Protein 1GWU (pdb70)

Solvent-accessible surface area: 12825 Å² total

B-factor: mean 13.9, std 7.92, range [5.26, 63.33]

Radius of gyration: 18.87 Å; Cα contacts (8 Å, |Δi|>4): 627; chains: 1; bounding box: 45×51×37 Å

InterPro domains:
  IPR000823 Plant peroxidase [PR00461] (41-60)
  IPR000823 Plant peroxidase [PR00461] (65-85)
  IPR000823 Plant peroxidase [PR00461] (105-118)
  IPR000823 Plant peroxidase [PR00461] (124-134)
  IPR000823 Plant peroxidase [PR00461] (143-158)
  IPR000823 Plant peroxidase [PR00461] (191-203)
  IPR000823 Plant peroxidase [PR00461] (250-265)
  IPR000823 Plant peroxidase [PR00461] (266-283)
  IPR000823 Plant peroxidase [PR00461] (309-322)
  IPR000823 Plant peroxidase [PTHR31388] (29-334)
  IPR002016 Haem peroxidase [PF00141] (48-299)
  IPR002016 Haem peroxidase [PR00458] (63-77)
  IPR002016 Haem peroxidase [PR00458] (125-142)
  IPR002016 Haem peroxidase [PR00458] (143-155)
  IPR002016 Haem peroxidase [PR00458] (192-207)
  IPR002016 Haem peroxidase [PR00458] (252-267)
  IPR002016 Haem peroxidase [PS50873] (31-335)
  IPR010255 Haem peroxidase superfamily [SSF48113] (31-335)
  IPR019793 Peroxidases heam-ligand binding site [PS00435] (192-202)
  IPR019794 Peroxidase, active site [PS00436] (63-74)

Organism: Armoracia rusticana (NCBI:txid3704)

Secondary structure (P-SEA, 3-state):
cbbbcccccccccaaaaaaaaaaaaaaacccaaaaaaaaaaaaaaaacccccccccccccccccccccccccccccaaaaaaaaaaaaaaaccccccaaaaaaaaaaaaaaaaccbbbbcccbbbbbccccaaaaaaccccccccaaaaaaaaaaaccccaaaaaaaaccccbbbbcccccccccccccccccccccccaaaaaaaaaaccccccccbbbbcccccccccccaaaaaaaacccccaaaaaacccccaaaaaaaaaaaaacaaaaaaaaaaaaaaaaaccccccccccccccccccc

CATH classification: 1.10.520.10 (+1 more: 1.10.420.10)

Sequence (306 aa):
MQLTPTFYDNSCPNNVSSNIVRDTIVNELRSDPRIAASILRLHFHDCFVNGCDASIILLDNNTTSFRTEKDAFGNANSARGFPVIDRMKAAVESACCPRTVSCADLLTIAAQQSVTLAGGPSWRVPLGRRDSLQAFLDLANANLPGPFFTLPQLKDSSFRNVGLNRSSSDLVALSGGHTFGKNQCRFIMDRLYNFSSNTGLPDPTLNTTYLQTLRGLCPLNGNLSALVVDFDLRTPTIFDNKKYYVNLEEQKGLIQSDQEELFSSPNATDTIPLVRSSFANSTQTFFNAFVEAMDRMGNITPLTGTQGQQIIRLNCRVVN

Nearest PDB structures (foldseek):
  1gwu-assembly1_A  TM=1.003E+00  e=6.397E-57  Armoracia rusticana
  2ylj-assembly1_A  TM=1.002E+00  e=3.307E-55  Armoracia rusticana
  1gw2-assembly1_A  TM=1.003E+00  e=1.323E-54  Armoracia rusticana
  1kzm-assembly1_A  TM=1.002E+00  e=1.921E-54  Armoracia rusticana
  2atj-assembly1_A  TM=1.001E+00  e=1.472E-54  Armoracia rusticana

Foldseek 3Di:
DDFALCQCCPQQVCLLVLLLVLVVVVCVVPVQQLLLLLVQLLLCLQFLGLALLQLADQDPVAHHLCPAPCRPVHRDDSVSLQVSLVVSCVRGNFRAASSQSSLSNNQSSQVVLPADHDRAGDFFHHDQHHDNPSSNVQDDALLDAQVRLCVSCVVQPNNDLLLVLLQVLSLLAHKDFQLQQVCQLANPPNPRHHNVLAQVVVSVVSCVQRPVVDDRRRIDAQQPPRHRHRFLSLLVCLVNSNGRTNSSVNCCDPPPNPPSNVVSVVSNVDRVSSSVSNVVSSNVSNPGNGQGDPGHGRASRSHHGD

Structure (mmCIF, N/CA/C/O backbone):
data_1GWU
#
_entry.id   1GWU
#
_cell.length_a   40.037
_cell.length_b   66.806
_cell.length_c   116.356
_cell.angle_alpha   90.00
_cell.angle_beta   90.00
_cell.angle_gamma   90.00
#
_symmetry.space_group_name_H-M   'P 21 21 21'
#
loop_
_entity.id
_entity.type
_entity.pdbx_description
1 polymer 'PEROXIDASE C1A'
2 non-polymer 'SODIUM ION'
3 non-polymer 'PROTOPORPHYRIN IX CONTAINING FE'
4 non-polymer 'CALCIUM ION'
5 non-polymer 'ACETATE ION'
6 water water
#
loop_
_atom_site.group_PDB
_atom_site.id
_atom_site.type_symbol
_atom_site.label_atom_id
_atom_site.label_alt_id
_atom_site.label_comp_id
_atom_site.label_asym_id
_atom_site.label_entity_id
_atom_site.label_seq_id
_atom_site.pdbx_PDB_ins_code
_atom_site.Cartn_x
_atom_site.Cartn_y
_atom_site.Cartn_z
_atom_site.occupancy
_atom_site.B_iso_or_equiv
_atom_site.auth_seq_id
_atom_site.auth_comp_id
_atom_site.auth_asym_id
_atom_site.auth_atom_id
_atom_site.pdbx_PDB_model_num
ATOM 1 N N . MET A 1 1 ? 27.923 15.074 45.061 1.00 38.21 0 MET A N 1
ATOM 2 C CA . MET A 1 1 ? 27.802 14.829 43.604 1.00 37.66 0 MET A CA 1
ATOM 3 C C . MET A 1 1 ? 27.000 15.968 42.971 1.00 36.44 0 MET A C 1
ATOM 4 O O . MET A 1 1 ? 25.876 16.241 43.387 1.00 36.57 0 MET A O 1
ATOM 9 N N . GLN A 1 2 ? 27.582 16.640 41.983 1.00 33.58 1 GLN A N 1
ATOM 10 C CA . GLN A 1 2 ? 26.912 17.743 41.294 1.00 30.68 1 GLN A CA 1
ATOM 11 C C . GLN A 1 2 ? 25.624 17.276 40.585 1.00 26.19 1 GLN A C 1
ATOM 12 O O . GLN A 1 2 ? 25.604 16.206 39.983 1.00 25.43 1 GLN A O 1
ATOM 18 N N . LEU A 1 3 ? 24.547 18.058 40.665 1.00 19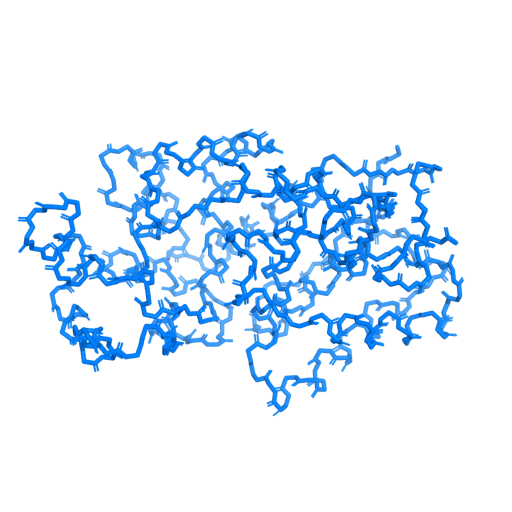.04 2 LEU A N 1
ATOM 19 C CA . LEU A 1 3 ? 23.308 17.710 39.958 1.00 15.71 2 LEU A CA 1
ATOM 20 C C . LEU A 1 3 ? 23.602 17.933 38.486 1.00 14.49 2 LEU A C 1
ATOM 21 O O . LEU A 1 3 ? 24.409 18.773 38.163 1.00 15.94 2 LEU A O 1
ATOM 26 N N . THR A 1 4 ? 22.978 17.146 37.620 1.00 13.16 3 THR A N 1
ATOM 27 C CA . THR A 1 4 ? 23.181 17.235 36.187 1.00 13.48 3 THR A CA 1
ATOM 28 C C . THR A 1 4 ? 21.860 16.963 35.465 1.00 12.86 3 THR A C 1
ATOM 29 O O . THR A 1 4 ? 21.096 16.058 35.845 1.00 11.14 3 THR A O 1
ATOM 33 N N . PRO A 1 5 ? 21.567 17.719 34.396 1.00 13.09 4 PRO A N 1
ATOM 34 C CA . PRO A 1 5 ? 20.300 17.474 33.694 1.00 13.01 4 PRO A CA 1
ATOM 35 C C . PRO A 1 5 ? 20.191 16.117 33.022 1.00 12.46 4 PRO A C 1
ATOM 36 O O . PRO A 1 5 ? 19.079 15.645 32.740 1.00 12.49 4 PRO A O 1
ATOM 40 N N . THR A 1 6 ? 21.317 15.465 32.782 1.00 14.27 5 THR A N 1
ATOM 41 C CA . THR A 1 6 ? 21.263 14.189 32.071 1.00 16.42 5 THR A CA 1
ATOM 42 C C . THR A 1 6 ? 21.255 12.980 32.995 1.00 16.59 5 THR A C 1
ATOM 43 O O . THR A 1 6 ? 21.399 11.862 32.531 1.00 16.80 5 THR A O 1
ATOM 47 N N . PHE A 1 7 ? 21.055 13.199 34.294 1.00 14.52 6 PHE A N 1
ATOM 48 C CA . PHE A 1 7 ? 21.101 12.115 35.279 1.00 12.92 6 PHE A CA 1
ATOM 49 C C . PHE A 1 7 ? 20.312 10.849 34.946 1.00 13.50 6 PHE A C 1
ATOM 50 O O . PHE A 1 7 ? 20.732 9.743 35.276 1.00 14.37 6 PHE A O 1
ATOM 58 N N . TYR A 1 8 ? 19.149 11.005 34.339 1.00 13.65 7 TYR A N 1
ATOM 59 C CA . TYR A 1 8 ? 18.350 9.834 33.986 1.00 14.26 7 TYR A CA 1
ATOM 60 C C . TYR A 1 8 ? 18.332 9.515 32.500 1.00 15.02 7 TYR A C 1
ATOM 61 O O . TYR A 1 8 ? 17.518 8.680 32.071 1.00 15.35 7 TYR A O 1
ATOM 70 N N . ASP A 1 9 ? 19.209 10.129 31.725 1.00 16.15 8 ASP A N 1
ATOM 71 C CA . ASP A 1 9 ? 19.170 9.893 30.283 1.00 17.05 8 ASP A CA 1
ATOM 72 C C . ASP A 1 9 ? 19.399 8.437 29.864 1.00 17.69 8 ASP A C 1
ATOM 73 O O . ASP A 1 9 ? 18.964 8.030 28.782 1.00 20.12 8 ASP A O 1
ATOM 78 N N . ASN A 1 10 ? 20.035 7.657 30.730 1.00 17.60 9 ASN A N 1
ATOM 79 C CA . ASN A 1 10 ? 20.220 6.230 30.455 1.00 17.77 9 ASN A CA 1
ATOM 80 C C . ASN A 1 10 ? 19.268 5.384 31.289 1.00 17.69 9 ASN A C 1
ATOM 81 O O . ASN A 1 10 ? 18.653 4.431 30.798 1.00 18.44 9 ASN A O 1
ATOM 86 N N . SER A 1 11 ? 19.106 5.742 32.563 1.00 17.16 10 SER A N 1
ATOM 87 C CA . SER A 1 11 ? 18.283 4.929 33.448 1.00 16.57 10 SER A CA 1
ATOM 88 C C . SER A 1 11 ? 16.776 5.070 33.319 1.00 16.23 10 SER A C 1
ATOM 89 O O . SER A 1 11 ? 16.035 4.139 33.649 1.00 17.80 10 SER A O 1
ATOM 92 N N . CYS A 1 12 ? 16.320 6.236 32.866 1.00 15.74 11 CYS A N 1
ATOM 93 C CA . CYS A 1 12 ? 14.894 6.491 32.683 1.00 16.89 11 CYS A CA 1
ATOM 94 C C . CYS A 1 12 ? 14.756 7.670 31.735 1.00 18.50 11 CYS A C 1
ATOM 95 O O . CYS A 1 12 ? 14.317 8.735 32.123 1.00 18.07 11 CYS A O 1
ATOM 98 N N . PRO A 1 13 ? 15.100 7.485 30.457 1.00 19.57 12 PRO A N 1
ATOM 99 C CA . PRO A 1 13 ? 15.029 8.549 29.444 1.00 20.63 12 PRO A CA 1
ATOM 100 C C . PRO A 1 13 ? 13.686 9.212 29.185 1.00 21.44 12 PRO A C 1
ATOM 101 O O . PRO A 1 13 ? 13.629 10.339 28.682 1.00 24.37 12 PRO A O 1
ATOM 105 N N A ASN A 1 14 ? 12.600 8.538 29.525 0.50 20.30 13 ASN A N 1
ATOM 106 N N B ASN A 1 14 ? 12.609 8.529 29.542 0.50 20.29 13 ASN A N 1
ATOM 107 C CA A ASN A 1 14 ? 11.303 9.141 29.283 0.50 21.95 13 ASN A CA 1
ATOM 108 C CA B ASN A 1 14 ? 11.275 9.066 29.317 0.50 21.95 13 ASN A CA 1
ATOM 109 C C A ASN A 1 14 ? 10.620 9.623 30.571 0.50 18.75 13 ASN A C 1
ATOM 110 C C B ASN A 1 14 ? 10.606 9.568 30.597 0.50 18.76 13 ASN A C 1
ATOM 111 O O A ASN A 1 14 ? 9.428 9.887 30.596 0.50 17.20 13 ASN A O 1
ATOM 112 O O B ASN A 1 14 ? 9.402 9.791 30.640 0.50 17.24 13 ASN A O 1
ATOM 121 N N . VAL A 1 15 ? 11.385 9.764 31.650 1.00 17.53 14 VAL A N 1
ATOM 122 C CA . VAL A 1 15 ? 10.768 10.242 32.875 1.00 15.29 14 VAL A CA 1
ATOM 123 C C . VAL A 1 15 ? 10.045 11.588 32.669 1.00 14.29 14 VAL A C 1
ATOM 124 O O . VAL A 1 15 ? 8.915 11.763 33.094 1.00 14.57 14 VAL A O 1
ATOM 128 N N A SER A 1 16 ? 10.683 12.533 31.997 0.50 14.13 15 SER A N 1
ATOM 129 N N B SER A 1 16 ? 10.677 12.544 31.997 0.50 14.14 15 SER A N 1
ATOM 130 C CA A SER A 1 16 ? 10.021 13.815 31.812 0.50 16.03 15 SER A CA 1
ATOM 131 C CA B SER A 1 16 ? 9.995 13.825 31.832 0.50 16.02 15 SER A CA 1
ATOM 132 C C A SER A 1 16 ? 8.710 13.711 31.026 0.50 15.98 15 SER A C 1
ATOM 133 C C B SER A 1 16 ? 8.696 13.713 31.028 0.50 15.97 15 SER A C 1
ATOM 134 O O A SER A 1 16 ? 7.747 14.433 31.295 0.50 14.77 15 SER A O 1
ATOM 135 O O B SER A 1 16 ? 7.730 14.433 31.283 0.50 14.77 15 SER A O 1
ATOM 140 N N . ASN A 1 17 ? 8.674 12.799 30.057 1.00 16.17 16 ASN A N 1
ATOM 141 C CA . ASN A 1 17 ? 7.481 12.593 29.244 1.00 16.37 16 ASN A CA 1
ATOM 142 C C . ASN A 1 17 ? 6.327 12.000 30.055 1.00 13.73 16 ASN A C 1
ATOM 143 O O . ASN A 1 17 ? 5.166 12.339 29.859 1.00 14.75 16 ASN A O 1
ATOM 148 N N . ILE A 1 18 ? 6.659 11.098 30.972 1.00 14.14 17 ILE A N 1
ATOM 149 C CA . ILE A 1 18 ? 5.658 10.468 31.840 1.00 13.17 17 ILE A CA 1
ATOM 150 C C . ILE A 1 18 ? 5.059 11.508 32.789 1.00 12.67 17 ILE A C 1
ATOM 151 O O . ILE A 1 18 ? 3.841 11.564 33.021 1.00 14.02 17 ILE A O 1
ATOM 156 N N . VAL A 1 19 ? 5.947 12.351 33.315 1.00 11.94 18 VAL A N 1
ATOM 157 C CA . VAL A 1 19 ? 5.517 13.426 34.204 1.00 11.54 18 VAL A CA 1
ATOM 158 C C . VAL A 1 19 ? 4.597 14.392 33.453 1.00 9.63 18 VAL A C 1
ATOM 159 O O . VAL A 1 19 ? 3.496 14.715 33.909 1.00 12.16 18 VAL A O 1
ATOM 163 N N . ARG A 1 20 ? 5.041 14.798 32.264 1.00 11.97 19 ARG A N 1
ATOM 164 C CA . ARG A 1 20 ? 4.263 15.698 31.457 1.00 13.29 19 ARG A CA 1
ATOM 165 C C . ARG A 1 20 ? 2.896 15.080 31.167 1.00 12.76 19 ARG A C 1
ATOM 166 O O . ARG A 1 20 ? 1.878 15.742 31.328 1.00 13.02 19 ARG A O 1
ATOM 174 N N . ASP A 1 21 ? 2.850 13.818 30.719 1.00 12.83 20 ASP A N 1
ATOM 175 C CA . ASP A 1 21 ? 1.551 13.237 30.411 1.00 14.72 20 ASP A CA 1
ATOM 176 C C . ASP A 1 21 ? 0.623 13.235 31.588 1.00 14.21 20 ASP A C 1
ATOM 177 O O . ASP A 1 21 ? -0.594 13.469 31.450 1.00 13.90 20 ASP A O 1
ATOM 182 N N . THR A 1 22 ? 1.178 12.962 32.766 1.00 14.14 21 THR A N 1
ATOM 183 C CA . THR A 1 22 ? 0.349 12.956 33.970 1.00 13.93 21 THR A CA 1
ATOM 184 C C . THR A 1 22 ? -0.276 14.327 34.226 1.00 12.98 21 THR A C 1
ATOM 185 O O . THR A 1 22 ? -1.458 14.449 34.561 1.00 12.97 21 THR A O 1
ATOM 189 N N . ILE A 1 23 ? 0.532 15.374 34.070 1.00 12.73 22 ILE A N 1
ATOM 190 C CA . ILE A 1 23 ? 0.046 16.720 34.306 1.00 12.76 22 ILE A CA 1
ATOM 191 C C . ILE A 1 23 ? -0.980 17.143 33.243 1.00 12.72 22 ILE A C 1
ATOM 192 O O . ILE A 1 23 ? -2.004 17.702 33.578 1.00 12.04 22 ILE A O 1
ATOM 197 N N . VAL A 1 24 ? -0.703 16.828 31.978 1.00 12.38 23 VAL A N 1
ATOM 198 C CA . VAL A 1 24 ? -1.623 17.181 30.896 1.00 13.68 23 VAL A CA 1
ATOM 199 C C . VAL A 1 24 ? -2.984 16.572 31.162 1.00 13.50 23 VAL A C 1
ATOM 200 O O . VAL A 1 24 ? -4.010 17.233 31.045 1.00 13.74 23 VAL A O 1
ATOM 204 N N . ASN A 1 25 ? -2.976 15.315 31.578 1.00 14.29 24 ASN A N 1
ATOM 205 C CA . ASN A 1 25 ? -4.230 14.631 31.864 1.00 16.48 24 ASN A CA 1
ATOM 206 C C . ASN A 1 25 ? -4.959 15.279 33.034 1.00 14.58 24 ASN A C 1
ATOM 207 O O . ASN A 1 25 ? -6.161 15.521 32.990 1.00 15.00 24 ASN A O 1
ATOM 212 N N . GLU A 1 26 ? -4.223 15.562 34.110 1.00 15.45 25 GLU A N 1
ATOM 213 C CA . GLU A 1 26 ? -4.865 16.143 35.265 1.00 13.87 25 GLU A CA 1
ATOM 214 C C . GLU A 1 26 ? -5.407 17.546 35.003 1.00 13.16 25 GLU A C 1
ATOM 215 O O . GLU A 1 26 ? -6.465 17.896 35.524 1.00 13.11 25 GLU A O 1
ATOM 221 N N . LEU A 1 27 ? -4.696 18.325 34.184 1.00 13.87 26 LEU A N 1
ATOM 222 C CA . LEU A 1 27 ? -5.121 19.695 33.880 1.00 13.70 26 LEU A CA 1
ATOM 223 C C . LEU A 1 27 ? -6.513 19.782 33.270 1.00 15.75 26 LEU A C 1
ATOM 224 O O . LEU A 1 27 ? -7.206 20.783 33.424 1.00 15.08 26 LEU A O 1
ATOM 229 N N . ARG A 1 28 ? -6.918 18.725 32.589 1.00 17.72 27 ARG A N 1
ATOM 230 C CA . ARG A 1 28 ? -8.246 18.721 31.994 1.00 19.00 27 ARG A CA 1
ATOM 231 C C . ARG A 1 28 ? -9.355 18.830 33.035 1.00 19.59 27 ARG A C 1
ATOM 232 O O . ARG A 1 28 ? -10.368 19.507 32.812 1.00 21.67 27 ARG A O 1
ATOM 240 N N . SER A 1 29 ? -9.178 18.169 34.170 1.00 18.97 28 SER A N 1
ATOM 241 C CA . SER A 1 29 ? -10.196 18.219 35.204 1.00 19.30 28 SER A CA 1
ATOM 242 C C . SER A 1 29 ? -9.862 19.185 36.327 1.00 17.02 28 SER A C 1
ATOM 243 O O . SER A 1 29 ? -10.749 19.604 37.060 1.00 17.69 28 SER A O 1
ATOM 246 N N . ASP A 1 30 ? -8.573 19.511 36.495 1.00 15.52 29 ASP A N 1
ATOM 247 C CA . ASP A 1 30 ? -8.123 20.454 37.538 1.00 14.28 29 ASP A CA 1
ATOM 248 C C . ASP A 1 30 ? -7.158 21.435 36.878 1.00 14.26 29 ASP A C 1
ATOM 249 O O . ASP A 1 30 ? -5.957 21.220 36.812 1.00 12.36 29 ASP A O 1
ATOM 254 N N . PRO A 1 31 ? -7.675 22.563 36.417 1.00 13.73 30 PRO A N 1
ATOM 255 C CA . PRO A 1 31 ? -6.843 23.562 35.747 1.00 12.12 30 PRO A CA 1
ATOM 256 C C . PRO A 1 31 ? -5.810 24.218 36.639 1.00 11.71 30 PRO A C 1
ATOM 257 O O . PRO A 1 31 ? -4.921 24.875 36.156 1.00 12.16 30 PRO A O 1
ATOM 261 N N . ARG A 1 32 ? -5.937 23.996 37.932 1.00 10.50 31 ARG A N 1
ATOM 262 C CA . ARG A 1 32 ? -5.052 24.605 38.941 1.00 9.80 31 ARG A CA 1
ATOM 263 C C . ARG A 1 32 ? -3.821 23.730 39.227 1.00 10.01 31 ARG A C 1
ATOM 264 O O . ARG A 1 32 ? -2.889 24.191 39.877 1.00 8.93 31 ARG A O 1
ATOM 272 N N . ILE A 1 33 ? -3.772 22.514 38.707 1.00 8.38 32 ILE A N 1
ATOM 273 C CA . ILE A 1 33 ? -2.734 21.608 39.137 1.00 10.21 32 ILE A CA 1
ATOM 274 C C . ILE A 1 33 ? -1.318 22.016 38.800 1.00 9.58 32 ILE A C 1
ATOM 275 O O . ILE A 1 33 ? -0.408 21.725 39.583 1.00 9.08 32 ILE A O 1
ATOM 280 N N . ALA A 1 34 ? -1.068 22.687 37.686 1.00 9.03 33 ALA A N 1
ATOM 281 C CA . ALA A 1 34 ? 0.286 23.079 37.338 1.00 9.60 33 ALA A CA 1
ATOM 282 C C . ALA A 1 34 ? 0.756 24.087 38.426 1.00 9.08 33 ALA A C 1
ATOM 283 O O . ALA A 1 34 ? 1.871 23.966 38.940 1.00 8.67 33 ALA A O 1
ATOM 285 N N . ALA A 1 35 ? -0.106 25.031 38.813 1.00 8.24 34 ALA A N 1
ATOM 286 C CA . ALA A 1 35 ? 0.246 25.990 39.867 1.00 8.11 34 ALA A CA 1
ATOM 287 C C . ALA A 1 35 ? 0.524 25.230 41.177 1.00 7.87 34 ALA A C 1
ATOM 288 O O . ALA A 1 35 ? 1.566 25.452 41.840 1.00 7.72 34 ALA A O 1
ATOM 290 N N . SER A 1 36 ? -0.343 24.303 41.534 1.00 7.56 35 SER A N 1
ATOM 291 C CA . SER A 1 36 ? -0.187 23.582 42.779 1.00 7.49 35 SER A CA 1
ATOM 292 C C . SER A 1 36 ? 1.116 22.815 42.849 1.00 7.87 35 SER A C 1
ATOM 293 O O . SER A 1 36 ? 1.798 22.779 43.872 1.00 7.62 35 SER A O 1
ATOM 296 N N . ILE A 1 37 ? 1.482 22.194 41.739 1.00 7.49 36 ILE A N 1
ATOM 297 C CA . ILE A 1 37 ? 2.685 21.394 41.712 1.00 8.47 36 ILE A CA 1
ATOM 298 C C . ILE A 1 37 ? 3.932 22.280 41.821 1.00 7.96 36 ILE A C 1
ATOM 299 O O . ILE A 1 37 ? 4.877 21.937 42.526 1.00 8.02 36 ILE A O 1
ATOM 304 N N . LEU A 1 38 ? 3.971 23.404 41.127 1.00 7.29 37 LEU A N 1
ATOM 305 C CA . LEU A 1 38 ? 5.105 24.289 41.233 1.00 6.57 37 LEU A CA 1
ATOM 306 C C . LEU A 1 38 ? 5.240 24.682 42.703 1.00 6.97 37 LEU A C 1
ATOM 307 O O . LEU A 1 38 ? 6.365 24.684 43.234 1.00 7.77 37 LEU A O 1
ATOM 312 N N . ARG A 1 39 ? 4.139 24.990 43.382 1.00 6.91 38 ARG A N 1
ATOM 313 C CA . ARG A 1 39 ? 4.238 25.405 44.786 1.00 7.62 38 ARG A CA 1
ATOM 314 C C . ARG A 1 39 ? 4.747 24.270 45.665 1.00 7.40 38 ARG A C 1
ATOM 315 O O . ARG A 1 39 ? 5.497 24.508 46.630 1.00 7.24 38 ARG A O 1
ATOM 323 N N . LEU A 1 40 ? 4.378 23.034 45.365 1.00 6.02 39 LEU A N 1
ATOM 324 C CA . LEU A 1 40 ? 4.870 21.909 46.161 1.00 6.08 39 LEU A CA 1
ATOM 325 C C . LEU A 1 40 ? 6.369 21.827 46.089 1.00 5.78 39 LEU A C 1
ATOM 326 O O . LEU A 1 40 ? 7.028 21.547 47.089 1.00 8.01 39 LEU A O 1
ATOM 331 N N . HIS A 1 41 ? 6.937 22.062 44.905 1.00 6.94 40 HIS A N 1
ATOM 332 C CA . HIS A 1 41 ? 8.390 22.004 44.752 1.00 7.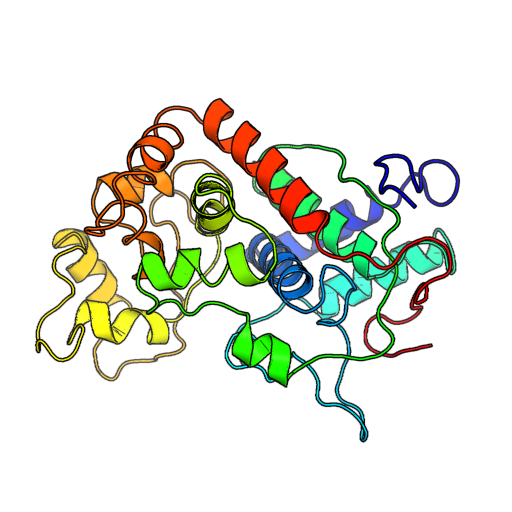32 40 HIS A CA 1
ATOM 333 C C . HIS A 1 41 ? 9.034 23.136 45.538 1.00 6.24 40 HIS A C 1
ATOM 334 O O . HIS A 1 41 ? 10.032 22.911 46.228 1.00 7.49 40 HIS A O 1
ATOM 341 N N . PHE A 1 42 ? 8.485 24.341 45.472 1.00 6.21 41 PHE A N 1
ATOM 342 C CA . PHE A 1 42 ? 9.005 25.465 46.278 1.00 6.36 41 PHE A CA 1
ATOM 343 C C . PHE A 1 42 ? 8.962 25.078 47.779 1.00 6.91 41 PHE A C 1
ATOM 344 O O . PHE A 1 42 ? 9.948 25.209 48.475 1.00 6.23 41 PHE A O 1
ATOM 352 N N . HIS A 1 43 ? 7.846 24.535 48.253 1.00 6.41 42 HIS A N 1
ATOM 353 C CA . HIS A 1 43 ? 7.741 24.143 49.662 1.00 5.94 42 HIS A CA 1
ATOM 354 C C . HIS A 1 43 ? 8.647 22.991 49.993 1.00 7.38 42 HIS A C 1
ATOM 355 O O . HIS A 1 43 ? 9.011 22.827 51.163 1.00 6.99 42 HIS A O 1
ATOM 362 N N . ASP A 1 44 ? 9.008 22.179 49.007 1.00 7.08 43 ASP A N 1
ATOM 363 C CA . ASP A 1 44 ? 9.958 21.119 49.260 1.00 6.51 43 ASP A CA 1
ATOM 364 C C . ASP A 1 44 ? 11.330 21.790 49.482 1.00 6.36 43 ASP A C 1
ATOM 365 O O . ASP A 1 44 ? 11.992 21.614 50.534 1.00 6.89 43 ASP A O 1
ATOM 370 N N . CYS A 1 45 ? 11.733 22.621 48.524 1.00 6.36 44 CYS A N 1
ATOM 371 C CA . CYS A 1 45 ? 13.058 23.179 48.550 1.00 7.36 44 CYS A CA 1
ATOM 372 C C . CYS A 1 45 ? 13.357 24.089 49.712 1.00 6.93 44 CYS A C 1
ATOM 373 O O . CYS A 1 45 ? 14.524 24.209 50.097 1.00 7.15 44 CYS A O 1
ATOM 376 N N . PHE A 1 46 ? 12.359 24.772 50.229 1.00 5.88 45 PHE A N 1
ATOM 377 C CA . PHE A 1 46 ? 12.554 25.699 51.329 1.00 6.22 45 PHE A CA 1
ATOM 378 C C . PHE A 1 46 ? 12.638 25.009 52.672 1.00 6.76 45 PHE A C 1
ATOM 379 O O . PHE A 1 46 ? 12.834 25.722 53.651 1.00 6.56 45 PHE A O 1
ATOM 387 N N . VAL A 1 47 ? 12.532 23.685 52.727 1.00 6.85 46 VAL A N 1
ATOM 388 C CA . VAL A 1 47 ? 12.594 22.995 54.012 1.00 6.78 46 VAL A CA 1
ATOM 389 C C . VAL A 1 47 ? 13.546 21.828 53.864 1.00 7.04 46 VAL A C 1
ATOM 390 O O . VAL A 1 47 ? 13.233 20.806 53.293 1.00 6.95 46 VAL A O 1
ATOM 394 N N . ASN A 1 48 ? 14.754 22.022 54.363 1.00 7.20 47 ASN A N 1
ATOM 395 C CA . ASN A 1 48 ? 15.851 21.049 54.241 1.00 7.92 47 ASN A CA 1
ATOM 396 C C . ASN A 1 48 ? 16.275 20.777 52.808 1.00 8.73 47 ASN A C 1
ATOM 397 O O . ASN A 1 48 ? 16.950 19.782 52.529 1.00 8.95 47 ASN A O 1
ATOM 402 N N . GLY A 1 49 ? 15.924 21.679 51.913 1.00 6.83 48 GLY A N 1
ATOM 403 C CA . GLY A 1 49 ? 16.283 21.470 50.516 1.00 7.09 48 GLY A CA 1
ATOM 404 C C . GLY A 1 49 ? 15.274 20.583 49.795 1.00 5.76 48 GLY A C 1
ATOM 405 O O . GLY A 1 49 ? 14.303 20.090 50.356 1.00 6.42 48 GLY A O 1
ATOM 406 N N . CYS A 1 50 ? 15.540 20.381 48.515 1.00 7.17 49 CYS A N 1
ATOM 407 C CA . CYS A 1 50 ? 14.626 19.645 47.640 1.00 7.50 49 CYS A CA 1
ATOM 408 C C . CYS A 1 50 ? 14.952 18.177 47.791 1.00 7.64 49 CYS A C 1
ATOM 409 O O . CYS A 1 50 ? 15.693 17.570 46.999 1.00 8.54 49 CYS A O 1
ATOM 412 N N . ASP A 1 51 ? 14.299 17.623 48.801 1.00 6.86 50 ASP A N 1
ATOM 413 C CA . ASP A 1 51 ? 14.543 16.254 49.229 1.00 6.61 50 ASP A CA 1
ATOM 414 C C . ASP A 1 51 ? 13.247 15.477 49.403 1.00 6.42 50 ASP A C 1
ATOM 415 O O . ASP A 1 51 ? 13.231 14.413 50.048 1.00 7.60 50 ASP A O 1
ATOM 420 N N . ALA A 1 52 ? 12.173 15.976 48.815 1.00 7.38 51 ALA A N 1
ATOM 421 C CA . ALA A 1 52 ? 10.853 15.368 48.901 1.00 7.01 51 ALA A CA 1
ATOM 422 C C . ALA A 1 52 ? 10.362 15.217 50.340 1.00 7.30 51 ALA A C 1
ATOM 423 O O . ALA A 1 52 ? 9.473 14.429 50.598 1.00 8.10 51 ALA A O 1
ATOM 425 N N . SER A 1 53 ? 10.957 15.945 51.289 1.00 7.45 52 SER A N 1
ATOM 426 C CA . SER A 1 53 ? 10.500 15.827 52.671 1.00 7.34 52 SER A CA 1
ATOM 427 C C . SER A 1 53 ? 9.031 16.183 52.801 1.00 6.77 52 SER A C 1
ATOM 428 O O . SER A 1 53 ? 8.311 15.564 53.586 1.00 7.11 52 SER A O 1
ATOM 431 N N A ILE A 1 54 ? 8.560 17.138 52.008 0.50 6.69 53 ILE A N 1
ATOM 432 N N B ILE A 1 54 ? 8.563 17.140 52.006 0.50 6.69 53 ILE A N 1
ATOM 433 C CA A ILE A 1 54 ? 7.164 17.555 52.076 0.50 7.86 53 ILE A CA 1
ATOM 434 C CA B ILE A 1 54 ? 7.166 17.565 52.060 0.50 7.86 53 ILE A CA 1
ATOM 435 C C A ILE A 1 54 ? 6.176 16.468 51.698 0.50 8.25 53 ILE A C 1
ATOM 436 C C B ILE A 1 54 ? 6.173 16.480 51.679 0.50 8.26 53 ILE A C 1
ATOM 437 O O A ILE A 1 54 ? 5.042 16.496 52.130 0.50 8.13 53 ILE A O 1
ATOM 438 O O B ILE A 1 54 ? 5.030 16.524 52.086 0.50 8.12 53 ILE A O 1
ATOM 447 N N . LEU A 1 55 ? 6.605 15.489 50.908 1.00 7.86 54 LEU A N 1
ATOM 448 C CA . LEU A 1 55 ? 5.676 14.445 50.469 1.00 7.00 54 LEU A CA 1
ATOM 449 C C . LEU A 1 55 ? 5.435 13.389 51.537 1.00 7.55 54 LEU A C 1
ATOM 450 O O . LEU A 1 55 ? 4.503 12.564 51.429 1.00 7.82 54 LEU A O 1
ATOM 455 N N . LEU A 1 56 ? 6.264 13.358 52.574 1.00 7.34 55 LEU A N 1
ATOM 456 C CA . LEU A 1 56 ? 6.072 12.330 53.598 1.00 7.82 55 LEU A CA 1
ATOM 457 C C . LEU A 1 56 ? 4.841 12.541 54.462 1.00 8.39 55 LEU A C 1
ATOM 458 O O . LEU A 1 56 ? 4.524 13.695 54.863 1.00 8.50 55 LEU A O 1
ATOM 463 N N . ASP A 1 57 ? 4.104 11.455 54.690 1.00 6.86 56 ASP A N 1
ATOM 464 C CA . ASP A 1 57 ? 2.967 11.533 55.596 1.00 7.69 56 ASP A CA 1
ATOM 465 C C . ASP A 1 57 ? 3.408 11.364 57.032 1.00 7.44 56 ASP A C 1
ATOM 466 O O . ASP A 1 57 ? 4.558 11.006 57.335 1.00 7.65 56 ASP A O 1
ATOM 471 N N A ASN A 1 58 ? 2.490 11.638 57.939 0.50 9.02 57 ASN A N 1
ATOM 472 N N B ASN A 1 58 ? 2.480 11.632 57.928 0.50 9.03 57 ASN A N 1
ATOM 473 C CA A ASN A 1 58 ? 2.748 11.545 59.364 0.50 10.82 57 ASN A CA 1
ATOM 474 C CA B ASN A 1 58 ? 2.718 11.515 59.347 0.50 10.81 57 ASN A CA 1
ATOM 475 C C A ASN A 1 58 ? 3.219 10.157 59.833 0.50 10.72 57 ASN A C 1
ATOM 476 C C B ASN A 1 58 ? 3.214 10.148 59.829 0.50 10.72 57 ASN A C 1
ATOM 477 O O A ASN A 1 58 ? 2.804 9.133 59.282 0.50 10.56 57 ASN A O 1
ATOM 478 O O B ASN A 1 58 ? 2.805 9.119 59.291 0.50 10.55 57 ASN A O 1
ATOM 487 N N . THR A 1 59 ? 4.077 10.134 60.847 1.00 10.26 58 THR A N 1
ATOM 488 C CA . THR A 1 59 ? 4.501 8.872 61.445 1.00 9.82 58 THR A CA 1
ATOM 489 C C . THR A 1 59 ? 4.483 9.141 62.932 1.00 8.48 58 THR A C 1
ATOM 490 O O . THR A 1 59 ? 4.369 10.286 63.375 1.00 7.79 58 THR A O 1
ATOM 494 N N . THR A 1 60 ? 4.598 8.086 63.735 1.00 8.07 59 THR A N 1
ATOM 495 C CA . THR A 1 60 ? 4.566 8.321 65.162 1.00 8.65 59 THR A CA 1
ATOM 496 C C . THR A 1 60 ? 5.825 8.982 65.655 1.00 8.77 59 THR A C 1
ATOM 497 O 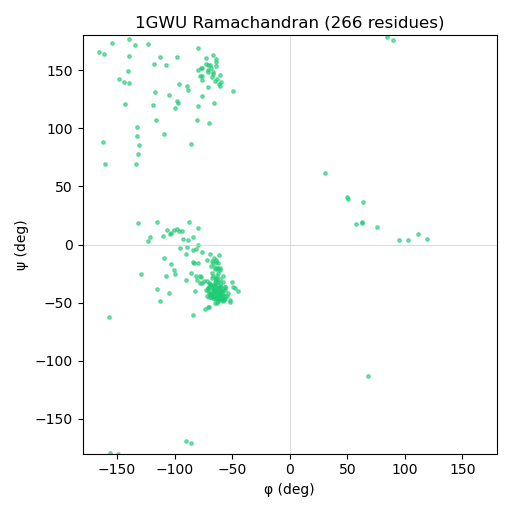O . THR A 1 60 ? 5.810 9.486 66.762 1.00 10.43 59 THR A O 1
ATOM 501 N N . SER A 1 61 ? 6.884 9.022 64.859 1.00 9.19 60 SER A N 1
ATOM 502 C CA . SER A 1 61 ? 8.104 9.660 65.305 1.00 8.83 60 SER A CA 1
ATOM 503 C C . SER A 1 61 ? 8.394 11.041 64.739 1.00 10.52 60 SER A C 1
ATOM 504 O O . SER A 1 61 ? 9.231 11.735 65.288 1.00 13.44 60 SER A O 1
ATOM 507 N N . PHE A 1 62 ? 7.725 11.423 63.651 1.00 8.57 61 PHE A N 1
ATOM 508 C CA . PHE A 1 62 ? 7.859 12.777 63.128 1.00 9.01 61 PHE A CA 1
ATOM 509 C C . PHE A 1 62 ? 6.567 13.199 62.486 1.00 7.14 61 PHE A C 1
ATOM 510 O O . PHE A 1 62 ? 5.846 12.376 61.919 1.00 7.99 61 PHE A O 1
ATOM 518 N N . ARG A 1 63 ? 6.233 14.476 62.657 1.00 8.08 62 ARG A N 1
ATOM 519 C CA . ARG A 1 63 ? 5.050 15.038 62.018 1.00 7.48 62 ARG A CA 1
ATOM 520 C C . ARG A 1 63 ? 5.308 15.380 60.570 1.00 7.86 62 ARG A C 1
ATOM 521 O O . ARG A 1 63 ? 6.417 15.722 60.149 1.00 8.80 62 ARG A O 1
ATOM 529 N N . THR A 1 64 ? 4.248 15.292 59.798 1.00 7.40 63 THR A N 1
ATOM 530 C CA . THR A 1 64 ? 4.318 15.659 58.404 1.00 8.00 63 THR A CA 1
ATOM 531 C C . THR A 1 64 ? 4.338 17.186 58.231 1.00 7.57 63 THR A C 1
ATOM 532 O O . THR A 1 64 ? 3.765 17.940 59.025 1.00 7.79 63 THR A O 1
ATOM 536 N N . GLU A 1 65 ? 5.086 17.629 57.219 1.00 6.89 64 GLU A N 1
ATOM 537 C CA . GLU A 1 65 ? 5.118 19.027 56.896 1.00 7.40 64 GLU A CA 1
ATOM 538 C C . GLU A 1 65 ? 3.783 19.464 56.360 1.00 7.43 64 GLU A C 1
ATOM 539 O O . GLU A 1 65 ? 3.519 20.651 56.273 1.00 7.51 64 GLU A O 1
ATOM 545 N N . LYS A 1 66 ? 2.915 18.509 55.996 1.00 7.61 65 LYS A N 1
ATOM 546 C CA . LYS A 1 66 ? 1.618 18.884 55.473 1.00 8.28 65 LYS A CA 1
ATOM 547 C C . LYS A 1 66 ? 0.767 19.622 56.502 1.00 8.64 65 LYS A C 1
ATOM 548 O O . LYS A 1 66 ? -0.233 20.237 56.121 1.00 8.71 65 LYS A O 1
ATOM 554 N N . ASP A 1 67 ? 1.151 19.567 57.792 1.00 8.36 66 ASP A N 1
ATOM 555 C CA . ASP A 1 67 ? 0.431 20.304 58.825 1.00 8.46 66 ASP A CA 1
ATOM 556 C C . ASP A 1 67 ? 1.067 21.619 59.183 1.00 8.09 66 ASP A C 1
ATOM 557 O O . ASP A 1 67 ? 0.667 22.277 60.149 1.00 8.61 66 ASP A O 1
ATOM 562 N N . ALA A 1 68 ? 1.999 22.071 58.353 1.00 7.22 67 ALA A N 1
ATOM 563 C CA . ALA A 1 68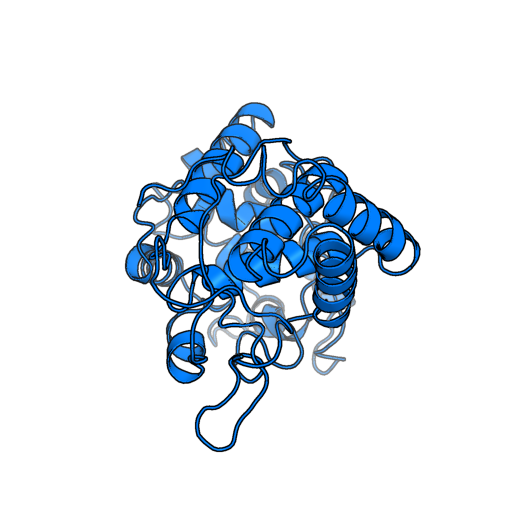 ? 2.660 23.371 58.586 1.00 7.30 67 ALA A CA 1
ATOM 564 C C . ALA A 1 68 ? 1.676 24.481 58.270 1.00 7.88 67 ALA A C 1
ATOM 565 O O . ALA A 1 68 ? 0.729 24.298 57.502 1.00 8.34 67 ALA A O 1
ATOM 567 N N . PHE A 1 69 ? 1.894 25.646 58.877 1.00 6.99 68 PHE A N 1
ATOM 568 C CA . PHE A 1 69 ? 1.010 26.751 58.597 1.00 8.09 68 PHE A CA 1
ATOM 569 C C . PHE A 1 69 ? 0.936 27.065 57.123 1.00 10.42 68 PHE A C 1
ATOM 570 O O . PHE A 1 69 ? -0.138 27.375 56.615 1.00 12.14 68 PHE A O 1
ATOM 578 N N . GLY A 1 70 ? 2.043 26.933 56.413 1.00 8.87 69 GLY A N 1
ATOM 579 C CA . GLY A 1 70 ? 2.030 27.237 54.982 1.00 10.68 69 GLY A CA 1
ATOM 580 C C . GLY A 1 70 ? 1.552 26.110 54.085 1.00 9.42 69 GLY A C 1
ATOM 581 O O . GLY A 1 70 ? 1.387 26.306 52.88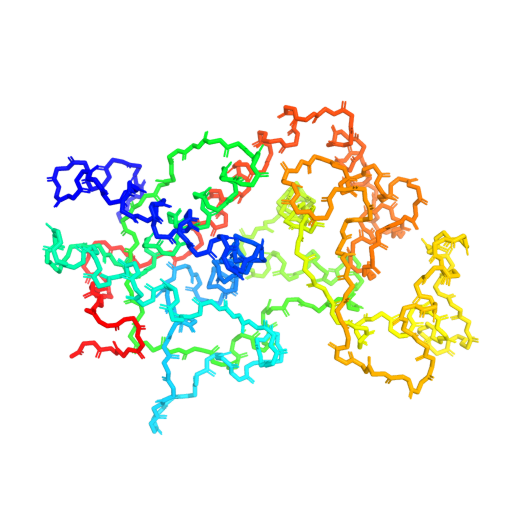2 1.00 10.43 69 GLY A O 1
ATOM 582 N N . ASN A 1 71 ? 1.292 24.936 54.666 1.00 8.20 70 ASN A N 1
ATOM 583 C CA . ASN A 1 71 ? 0.841 23.796 53.882 1.00 7.60 70 ASN A CA 1
ATOM 584 C C . ASN A 1 71 ? -0.556 23.319 54.200 1.00 8.14 70 ASN A C 1
ATOM 585 O O . ASN A 1 71 ? -1.268 22.912 53.276 1.00 8.24 70 ASN A O 1
ATOM 590 N N . ALA A 1 72 ? -0.946 23.340 55.483 1.00 8.85 71 ALA A N 1
ATOM 591 C CA . ALA A 1 72 ? -2.251 22.807 55.878 1.00 8.94 71 ALA A CA 1
ATOM 592 C C . ALA A 1 72 ? -3.368 23.576 55.172 1.00 7.91 71 ALA A C 1
ATOM 593 O O . ALA A 1 72 ? -3.353 24.804 55.135 1.00 9.38 71 ALA A O 1
ATOM 595 N N . ASN A 1 73 ? -4.361 22.826 54.668 1.00 8.30 72 ASN A N 1
ATOM 596 C CA . ASN A 1 73 ? -5.519 23.400 53.954 1.00 8.77 72 ASN A CA 1
ATOM 597 C C . ASN A 1 73 ? -5.039 24.365 52.874 1.00 9.37 72 ASN A C 1
ATOM 598 O O . ASN A 1 73 ? -5.625 25.422 52.658 1.00 11.25 72 ASN A O 1
ATOM 603 N N . SER A 1 74 ? -3.984 23.991 52.179 1.00 9.15 73 SER A N 1
ATOM 604 C CA . SER A 1 74 ? -3.390 24.890 51.197 1.00 9.58 73 SER A CA 1
ATOM 605 C C . SER A 1 74 ? -2.607 24.109 50.149 1.00 9.90 73 SER A C 1
ATOM 606 O O . SER A 1 74 ? -2.930 24.170 48.952 1.00 11.50 73 SER A O 1
ATOM 609 N N . ALA A 1 75 ? -1.565 23.409 50.579 1.00 8.71 74 ALA A N 1
ATOM 610 C CA . ALA A 1 75 ? -0.781 22.601 49.644 1.00 8.70 74 ALA A CA 1
ATOM 611 C C . ALA A 1 75 ? -1.692 21.510 49.082 1.00 10.14 74 ALA A C 1
ATOM 612 O O . ALA A 1 75 ? -2.523 20.952 49.794 1.00 10.37 74 ALA A O 1
ATOM 614 N N . ARG A 1 76 ? -1.522 21.202 47.810 1.00 9.96 75 ARG A N 1
ATOM 615 C CA . ARG A 1 76 ? -2.353 20.196 47.142 1.00 8.85 75 ARG A CA 1
ATOM 616 C C . ARG A 1 76 ? -1.661 19.557 45.954 1.00 9.97 75 ARG A C 1
ATOM 617 O O . ARG A 1 76 ? -0.609 20.000 45.542 1.00 9.90 75 ARG A O 1
ATOM 625 N N . GLY A 1 77 ? -2.299 18.539 45.382 1.00 9.59 76 GLY A N 1
ATOM 626 C CA . GLY A 1 77 ? -1.731 17.811 44.260 1.00 10.90 76 GLY A CA 1
ATOM 627 C C . GLY A 1 77 ? -0.986 16.562 44.671 1.00 9.38 76 GLY A C 1
ATOM 628 O O . GLY A 1 77 ? -0.435 15.891 43.803 1.00 9.78 76 GLY A O 1
ATOM 629 N N . PHE A 1 78 ? -0.983 16.217 45.963 1.00 9.19 77 PHE A N 1
ATOM 630 C CA . PHE A 1 78 ? -0.237 15.040 46.412 1.00 9.29 77 PHE A CA 1
ATOM 631 C C . PHE A 1 78 ? -0.581 13.753 45.673 1.00 10.39 77 PHE A C 1
ATOM 632 O O . PHE A 1 78 ? 0.333 12.988 45.337 1.00 9.35 77 PHE A O 1
ATOM 640 N N . PRO A 1 79 ? -1.866 13.483 45.399 1.00 9.85 78 PRO A N 1
ATOM 641 C CA . PRO A 1 79 ? -2.208 12.247 44.673 1.00 11.53 78 PRO A CA 1
ATOM 642 C C . PRO A 1 79 ? -1.706 12.255 43.248 1.00 10.71 78 PRO A C 1
ATOM 643 O O . PRO A 1 79 ? -1.472 11.183 42.655 1.00 10.84 78 PRO A O 1
ATOM 647 N N . VAL A 1 80 ? -1.559 13.454 42.675 1.00 9.94 79 VAL A N 1
ATOM 648 C CA . VAL A 1 80 ? -1.072 13.558 41.288 1.00 10.05 79 VAL A CA 1
ATOM 649 C C . VAL A 1 80 ? 0.408 13.189 41.273 1.00 10.36 79 VAL A C 1
ATOM 650 O O . VAL A 1 80 ? 0.894 12.515 40.361 1.00 11.06 79 VAL A O 1
ATOM 654 N N . ILE A 1 81 ? 1.143 13.611 42.293 1.00 9.50 80 ILE A N 1
ATOM 655 C CA . ILE A 1 81 ? 2.532 13.235 42.377 1.00 10.25 80 ILE A CA 1
ATOM 656 C C . ILE A 1 81 ? 2.590 11.708 42.575 1.00 10.41 80 ILE A C 1
ATOM 657 O O . ILE A 1 81 ? 3.430 11.048 41.984 1.00 9.78 80 ILE A O 1
ATOM 662 N N . ASP A 1 82 ? 1.685 11.138 43.366 1.00 10.19 81 ASP A N 1
ATOM 663 C CA . ASP A 1 82 ? 1.691 9.689 43.562 1.00 11.45 81 ASP A CA 1
ATOM 664 C C . ASP A 1 82 ? 1.458 8.963 42.240 1.00 10.62 81 ASP A C 1
ATOM 665 O O . ASP A 1 82 ? 2.091 7.937 41.967 1.00 10.49 81 ASP A O 1
ATOM 670 N N . ARG A 1 83 ? 0.573 9.529 41.415 1.00 11.59 82 ARG A N 1
ATOM 671 C CA . ARG A 1 83 ? 0.206 8.900 40.149 1.00 12.34 82 ARG A CA 1
ATOM 672 C C . ARG A 1 83 ? 1.398 8.944 39.221 1.00 13.20 82 ARG A C 1
ATOM 673 O O . ARG A 1 83 ? 1.764 7.935 38.586 1.00 13.30 82 ARG A O 1
ATOM 681 N N . MET A 1 84 ? 2.065 10.085 39.133 1.00 10.70 83 MET A N 1
ATOM 682 C CA . MET A 1 84 ? 3.209 10.108 38.257 1.00 12.04 83 MET A CA 1
ATOM 683 C C . MET A 1 84 ? 4.320 9.237 38.830 1.00 11.45 83 MET A C 1
ATOM 684 O O . MET A 1 84 ? 5.034 8.571 38.075 1.00 11.93 83 MET A O 1
ATOM 689 N N . LYS A 1 85 ? 4.464 9.184 40.150 1.00 10.20 84 LYS A N 1
ATOM 690 C CA . LYS A 1 85 ? 5.513 8.356 40.702 1.00 11.10 84 LYS A CA 1
ATOM 691 C C . LYS A 1 85 ? 5.253 6.883 40.359 1.00 12.28 84 LYS A C 1
ATOM 692 O O . LYS A 1 85 ? 6.182 6.141 40.033 1.00 12.44 84 LYS A O 1
ATOM 698 N N . ALA A 1 86 ? 3.996 6.476 40.412 1.00 12.40 85 ALA A N 1
ATOM 699 C CA . ALA A 1 86 ? 3.704 5.068 40.110 1.00 13.29 85 ALA A CA 1
ATOM 700 C C . ALA A 1 86 ? 3.989 4.744 38.661 1.00 13.33 85 ALA A C 1
ATOM 701 O O . ALA A 1 86 ? 4.470 3.657 38.354 1.00 13.99 85 ALA A O 1
ATOM 703 N N . ALA A 1 87 ? 3.694 5.691 37.781 1.00 12.68 86 ALA A N 1
ATOM 704 C CA . ALA A 1 87 ? 3.933 5.508 36.366 1.00 13.45 86 ALA A CA 1
ATOM 705 C C . ALA A 1 87 ? 5.416 5.449 36.110 1.00 14.46 86 ALA A C 1
ATOM 706 O O . ALA A 1 87 ? 5.879 4.640 35.296 1.00 15.18 86 ALA A O 1
ATOM 708 N N . VAL A 1 88 ? 6.195 6.285 36.783 1.00 13.00 87 VAL A N 1
ATOM 709 C CA . VAL A 1 88 ? 7.638 6.257 36.560 1.00 12.86 87 VAL A CA 1
ATOM 710 C C . VAL A 1 88 ? 8.224 4.985 37.145 1.00 13.13 87 VAL A C 1
ATOM 711 O O . VAL A 1 88 ? 9.114 4.375 36.530 1.00 15.60 87 VAL A O 1
ATOM 715 N N . GLU A 1 89 ? 7.699 4.553 38.292 1.00 13.91 88 GLU A N 1
ATOM 716 C CA . GLU A 1 89 ? 8.175 3.304 38.882 1.00 14.86 88 GLU A CA 1
ATOM 717 C C . GLU A 1 89 ? 7.919 2.114 37.940 1.00 17.06 88 GLU A C 1
ATOM 718 O O . GLU A 1 89 ? 8.727 1.190 37.855 1.00 16.46 88 GLU A O 1
ATOM 724 N N . SER A 1 90 ? 6.800 2.145 37.250 1.00 17.57 89 SER A N 1
ATOM 725 C CA . SER A 1 90 ? 6.501 1.082 36.303 1.00 20.98 89 SER A CA 1
ATOM 726 C C . SER A 1 90 ? 7.488 1.117 35.142 1.00 21.33 89 SER A C 1
ATOM 727 O O . SER A 1 90 ? 8.002 0.066 34.718 1.00 21.71 89 SER A O 1
ATOM 730 N N . ALA A 1 91 ? 7.769 2.306 34.625 1.00 19.03 90 ALA A N 1
ATOM 731 C CA . ALA A 1 91 ? 8.686 2.443 33.505 1.00 19.26 90 ALA A CA 1
ATOM 732 C C . ALA A 1 91 ? 10.137 2.195 33.869 1.00 18.96 90 ALA A C 1
ATOM 733 O O . ALA A 1 91 ? 10.897 1.610 33.087 1.00 19.16 90 ALA A O 1
ATOM 735 N N A CYS A 1 92 ? 10.540 2.641 35.055 0.50 18.47 91 CYS A N 1
ATOM 736 N N B CYS A 1 92 ? 10.512 2.640 35.066 0.50 18.48 91 CYS A N 1
ATOM 737 C CA A CYS A 1 92 ? 11.914 2.475 35.495 0.50 18.40 91 CYS A CA 1
ATOM 738 C CA B CYS A 1 92 ? 11.880 2.539 35.547 0.50 18.45 91 CYS A CA 1
ATOM 739 C C A CYS A 1 92 ? 11.962 2.279 37.012 0.50 18.59 91 CYS A C 1
ATOM 740 C C B CYS A 1 92 ? 11.906 2.290 37.051 0.50 18.61 91 CYS A C 1
ATOM 741 O O A CYS A 1 92 ? 12.183 3.225 37.783 0.50 17.52 91 CYS A O 1
ATOM 742 O O B CYS A 1 92 ? 12.076 3.216 37.855 0.50 17.58 91 CYS A O 1
ATOM 747 N N . PRO A 1 93 ? 11.784 1.029 37.458 1.00 16.99 92 PRO A N 1
ATOM 748 C CA . PRO A 1 93 ? 11.792 0.678 38.867 1.00 16.14 92 PRO A CA 1
ATOM 749 C C . PRO A 1 93 ? 12.955 1.193 39.686 1.00 15.42 92 PRO A C 1
ATOM 750 O O . PRO A 1 93 ? 14.096 1.067 39.282 1.00 14.04 92 PRO A O 1
ATOM 754 N N . ARG A 1 94 ? 12.634 1.784 40.835 1.00 14.85 93 ARG A N 1
ATOM 755 C CA . ARG A 1 94 ? 13.614 2.242 41.804 1.00 15.43 93 ARG A CA 1
ATOM 756 C C . ARG A 1 94 ? 14.720 3.110 41.258 1.00 14.34 93 ARG A C 1
ATOM 757 O O . ARG A 1 94 ? 15.881 3.025 41.691 1.00 14.76 93 ARG A O 1
ATOM 765 N N . THR A 1 95 ? 14.341 3.970 40.335 1.00 13.07 94 THR A N 1
ATOM 766 C CA . THR A 1 95 ? 15.312 4.808 39.674 1.00 12.85 94 THR A CA 1
ATOM 767 C C . THR A 1 95 ? 15.210 6.305 39.968 1.00 11.83 94 THR A C 1
ATOM 768 O O . THR A 1 95 ? 16.199 6.947 40.335 1.00 11.71 94 THR A O 1
ATOM 772 N N . VAL A 1 96 ? 13.999 6.846 39.859 1.00 10.35 95 VAL A N 1
ATOM 773 C CA . VAL A 1 96 ? 13.814 8.269 39.989 1.00 10.39 95 VAL A CA 1
ATOM 774 C C . VAL A 1 96 ? 13.366 8.635 41.378 1.00 10.03 95 VAL A C 1
ATOM 775 O O . VAL A 1 96 ? 12.336 8.178 41.843 1.00 10.74 95 VAL A O 1
ATOM 779 N N . SER A 1 97 ? 14.128 9.508 42.025 1.00 8.70 96 SER A N 1
ATOM 780 C CA . SER A 1 97 ? 13.770 9.933 43.377 1.00 8.22 96 SER A CA 1
ATOM 781 C C . SER A 1 97 ? 12.512 10.792 43.347 1.00 8.00 96 SER A C 1
ATOM 782 O O . SER A 1 97 ? 12.204 11.449 42.362 1.00 8.18 96 SER A O 1
ATOM 785 N N . CYS A 1 98 ? 11.794 10.794 44.462 1.00 7.73 97 CYS A N 1
ATOM 786 C CA . CYS A 1 98 ? 10.622 11.661 44.538 1.00 8.43 97 CYS A CA 1
ATOM 787 C C . CYS A 1 98 ? 11.071 13.123 44.474 1.00 8.87 97 CYS A C 1
ATOM 788 O O . CYS A 1 98 ? 10.360 13.961 43.931 1.00 8.64 97 CYS A O 1
ATOM 791 N N . ALA A 1 99 ? 12.267 13.423 45.018 1.00 8.03 98 ALA A N 1
ATOM 792 C CA . ALA A 1 99 ? 12.749 14.789 45.019 1.00 8.76 98 ALA A CA 1
ATOM 793 C C . ALA A 1 99 ? 12.946 15.270 43.593 1.00 7.51 98 ALA A C 1
ATOM 794 O O . ALA A 1 99 ? 12.564 16.396 43.267 1.00 7.49 98 ALA A O 1
ATOM 796 N N . ASP A 1 100 ? 13.535 14.411 42.744 1.00 7.59 99 ASP A N 1
ATOM 797 C CA . ASP A 1 100 ? 13.745 14.765 41.330 1.00 8.18 99 ASP A CA 1
ATOM 798 C C . ASP A 1 100 ? 12.414 14.747 40.592 1.00 8.34 99 ASP A C 1
ATOM 799 O O . ASP A 1 100 ? 12.162 15.623 39.761 1.00 8.20 99 ASP A O 1
ATOM 804 N N . LEU A 1 101 ? 11.552 13.780 40.899 1.00 7.71 100 LEU A N 1
ATOM 805 C CA . LEU A 1 101 ? 10.247 13.703 40.241 1.00 8.37 100 LEU A CA 1
ATOM 806 C C . LEU A 1 101 ? 9.502 15.015 40.430 1.00 8.52 100 LEU A C 1
ATOM 807 O O . LEU A 1 101 ? 8.940 15.590 39.495 1.00 8.89 100 LEU A O 1
ATOM 812 N N . LEU A 1 102 ? 9.539 15.530 41.651 1.00 7.65 101 LEU A N 1
ATOM 813 C CA . LEU A 1 102 ? 8.822 16.758 41.949 1.00 7.91 101 LEU A CA 1
ATOM 814 C C . LEU A 1 102 ? 9.452 17.957 41.254 1.00 8.10 101 LEU A C 1
ATOM 815 O O . LEU A 1 102 ? 8.725 18.870 40.844 1.00 8.76 101 LEU A O 1
ATOM 820 N N . THR A 1 103 ? 10.782 17.964 41.120 1.00 7.65 102 THR A N 1
ATOM 821 C CA . THR A 1 103 ? 11.477 19.046 40.421 1.00 8.05 102 THR A CA 1
ATOM 822 C C . THR A 1 103 ? 11.067 19.033 38.954 1.00 8.42 102 THR A C 1
ATOM 823 O O . THR A 1 103 ? 10.765 20.087 38.378 1.00 8.62 102 THR A O 1
ATOM 827 N N . ILE A 1 104 ? 11.075 17.846 38.335 1.00 8.11 103 ILE A N 1
ATOM 828 C CA . ILE A 1 104 ? 10.657 17.747 36.923 1.00 8.88 103 ILE A CA 1
ATOM 829 C C . ILE A 1 104 ? 9.188 18.141 36.815 1.00 9.93 103 ILE A C 1
ATOM 830 O O . ILE A 1 104 ? 8.806 18.874 35.897 1.00 9.22 103 ILE A O 1
ATOM 835 N N . ALA A 1 105 ? 8.358 17.711 37.756 1.00 8.34 104 ALA A N 1
ATOM 836 C CA . ALA A 1 105 ? 6.939 18.057 37.686 1.00 7.97 104 ALA A CA 1
ATOM 837 C C . ALA A 1 105 ? 6.741 19.573 37.723 1.00 7.85 104 ALA A C 1
ATOM 838 O O . ALA A 1 105 ? 5.884 20.135 37.029 1.00 9.35 104 ALA A O 1
ATOM 840 N N . ALA A 1 106 ? 7.505 20.249 38.574 1.00 8.84 105 ALA A N 1
ATOM 841 C CA . ALA A 1 106 ? 7.381 21.695 38.669 1.00 8.44 105 ALA A CA 1
ATOM 842 C C . ALA A 1 106 ? 7.791 22.350 37.357 1.00 8.20 105 ALA A C 1
ATOM 843 O O . ALA A 1 106 ? 7.107 23.256 36.887 1.00 8.75 105 ALA A O 1
ATOM 845 N N . GLN A 1 107 ? 8.888 21.896 36.741 1.00 9.71 106 GLN A N 1
ATOM 846 C CA . GLN A 1 107 ? 9.344 22.497 35.478 1.00 9.20 106 GLN A CA 1
ATOM 847 C C . GLN A 1 107 ? 8.309 22.224 34.375 1.00 10.06 106 GLN A C 1
ATOM 848 O O . GLN A 1 107 ? 7.942 23.141 33.640 1.00 9.59 106 GLN A O 1
ATOM 854 N N . GLN A 1 108 ? 7.828 20.985 34.290 1.00 9.87 107 GLN A N 1
ATOM 855 C CA . GLN A 1 108 ? 6.850 20.619 33.263 1.00 10.35 107 GLN A CA 1
ATOM 856 C C . GLN A 1 108 ? 5.575 21.403 33.481 1.00 11.05 107 GLN A C 1
ATOM 857 O O . GLN A 1 108 ? 4.919 21.804 32.533 1.00 11.81 107 GLN A O 1
ATOM 863 N N . SER A 1 109 ? 5.199 21.626 34.738 1.00 9.83 108 SER A N 1
ATOM 864 C CA . SER A 1 109 ? 4.016 22.420 35.025 1.00 9.88 108 SER A CA 1
ATOM 865 C C . SER A 1 109 ? 4.184 23.831 34.481 1.00 9.76 108 SER A C 1
ATOM 866 O O . SER A 1 109 ? 3.278 24.380 33.893 1.00 10.68 108 SER A O 1
ATOM 869 N N . VAL A 1 110 ? 5.318 24.450 34.760 1.00 9.86 109 VAL A N 1
ATOM 870 C CA . VAL A 1 110 ? 5.579 25.782 34.280 1.00 9.34 109 VAL A CA 1
ATOM 871 C C . VAL A 1 110 ? 5.509 25.800 32.738 1.00 10.12 109 VAL A C 1
ATOM 872 O O . VAL A 1 110 ? 4.835 26.666 32.165 1.00 10.15 109 VAL A O 1
ATOM 876 N N . THR A 1 111 ? 6.144 24.845 32.072 1.00 9.60 110 THR A N 1
ATOM 877 C CA . THR A 1 111 ? 6.115 24.824 30.612 1.00 11.01 110 THR A CA 1
ATOM 878 C C . THR A 1 111 ? 4.700 24.594 30.098 1.00 10.22 110 THR A C 1
ATOM 879 O O . THR A 1 111 ? 4.243 25.297 29.202 1.00 11.24 110 THR A O 1
ATOM 883 N N . LEU A 1 112 ? 3.989 23.665 30.694 1.00 10.36 111 LEU A N 1
ATOM 884 C CA . LEU A 1 112 ? 2.632 23.405 30.234 1.00 10.34 111 LEU A CA 1
ATOM 885 C C . LEU A 1 112 ? 1.721 24.617 30.360 1.00 11.48 111 LEU A C 1
ATOM 886 O O . LEU A 1 112 ? 0.758 24.782 29.598 1.00 13.34 111 LEU A O 1
ATOM 891 N N . ALA A 1 113 ? 2.001 25.477 31.339 1.00 11.60 112 ALA A N 1
ATOM 892 C CA . ALA A 1 113 ? 1.190 26.665 31.541 1.00 11.46 112 ALA A CA 1
ATOM 893 C C . ALA A 1 113 ? 1.627 27.813 30.633 1.00 10.23 112 ALA A C 1
ATOM 894 O O . ALA A 1 113 ? 1.135 28.921 30.752 1.00 10.46 112 ALA A O 1
ATOM 896 N N . GLY A 1 114 ? 2.558 27.539 29.724 1.00 10.84 113 GLY A N 1
ATOM 897 C CA . GLY A 1 114 ? 3.017 28.561 28.797 1.00 11.18 113 GLY A CA 1
ATOM 898 C C . GLY A 1 114 ? 4.362 29.187 29.130 1.00 11.75 113 GLY A C 1
ATOM 899 O O . GLY A 1 114 ? 4.813 30.108 28.449 1.00 12.98 113 GLY A O 1
ATOM 900 N N . GLY A 1 115 ? 5.014 28.683 30.181 1.00 11.88 114 GLY A N 1
ATOM 901 C CA . GLY A 1 115 ? 6.282 29.266 30.593 1.00 12.66 114 GLY A CA 1
ATOM 902 C C . GLY A 1 115 ? 7.482 28.714 29.874 1.00 12.66 114 GLY A C 1
ATOM 903 O O . GLY A 1 115 ? 7.331 27.969 28.893 1.00 11.99 114 GLY A O 1
ATOM 904 N N . PRO A 1 116 ? 8.696 29.065 30.320 1.00 11.83 115 PRO A N 1
ATOM 905 C CA . PRO A 1 116 ? 9.892 28.551 29.668 1.00 12.81 115 PRO A CA 1
ATOM 906 C C . PRO A 1 116 ? 10.027 27.044 29.794 1.00 13.14 115 PRO A C 1
ATOM 907 O O . PRO A 1 116 ? 9.465 26.424 30.703 1.00 11.26 115 PRO A O 1
ATOM 911 N N . SER A 1 117 ? 10.787 26.466 28.870 1.00 12.77 116 SER A N 1
ATOM 912 C CA . SER A 1 117 ? 11.055 25.046 28.838 1.00 13.76 116 SER A CA 1
ATOM 913 C C . SER A 1 117 ? 12.559 24.892 29.042 1.00 13.63 116 SER A C 1
ATOM 914 O O . SER A 1 117 ? 13.355 25.578 28.390 1.00 13.93 116 SER A O 1
ATOM 917 N N . TRP A 1 118 ? 12.969 24.006 29.955 1.00 12.93 117 TRP A N 1
ATOM 918 C CA . TRP A 1 118 ? 14.388 23.796 30.206 1.00 12.40 117 TRP A CA 1
ATOM 919 C C . TRP A 1 118 ? 14.522 22.458 30.903 1.00 11.76 117 TRP A C 1
ATOM 920 O O . TRP A 1 118 ? 13.523 21.905 31.337 1.00 13.16 117 TRP A O 1
ATOM 931 N N . ARG A 1 119 ? 15.747 21.928 30.929 1.00 12.05 118 ARG A N 1
ATOM 932 C CA . ARG A 1 119 ? 16.027 20.647 31.574 1.00 12.21 118 ARG A CA 1
ATOM 933 C C . ARG A 1 119 ? 16.604 20.923 32.933 1.00 12.39 118 ARG A C 1
ATOM 934 O O . ARG A 1 119 ? 17.669 21.525 33.055 1.00 12.90 118 ARG A O 1
ATOM 942 N N . VAL A 1 120 ? 15.902 20.492 33.967 1.00 11.26 119 VAL A N 1
ATOM 943 C CA . VAL A 1 120 ? 16.408 20.768 35.288 1.00 10.45 119 VAL A CA 1
ATOM 944 C C . VAL A 1 120 ? 17.543 19.847 35.679 1.00 10.43 119 VAL A C 1
ATOM 945 O O . VAL A 1 120 ? 17.662 18.710 35.195 1.00 10.51 119 VAL A O 1
ATOM 949 N N . PRO A 1 121 ? 18.420 20.351 36.537 1.00 9.80 120 PRO A N 1
ATOM 950 C CA . PRO A 1 121 ? 19.514 19.495 37.005 1.00 9.20 120 PRO A CA 1
ATOM 951 C C . PRO A 1 121 ? 18.833 18.391 37.840 1.00 9.72 120 PRO A C 1
ATOM 952 O O . PRO A 1 121 ? 17.835 18.662 38.511 1.00 10.93 120 PRO A O 1
ATOM 956 N N . LEU A 1 122 ? 19.390 17.192 37.822 1.00 8.66 121 LEU A N 1
ATOM 957 C CA . LEU A 1 122 ? 18.817 16.051 38.513 1.00 8.12 121 LEU A CA 1
ATOM 958 C C . LEU A 1 122 ? 19.881 15.288 39.280 1.00 9.24 121 LEU A C 1
ATOM 959 O O . LEU A 1 122 ? 21.086 15.514 39.096 1.00 9.90 121 LEU A O 1
ATOM 964 N N . GLY A 1 123 ? 19.440 14.334 40.086 1.00 8.44 122 GLY A N 1
ATOM 965 C CA . GLY A 1 123 ? 20.346 13.546 40.917 1.00 8.33 122 GLY A CA 1
ATOM 966 C C . GLY A 1 123 ? 20.060 13.702 42.400 1.00 8.54 122 GLY A C 1
ATOM 967 O O . GLY A 1 123 ? 20.815 13.232 43.225 1.00 9.58 122 GLY A O 1
ATOM 968 N N . ARG A 1 124 ? 19.007 14.412 42.750 1.00 7.71 123 ARG A N 1
ATOM 969 C CA . ARG A 1 124 ? 18.640 14.566 44.149 1.00 8.38 123 ARG A CA 1
ATOM 970 C C . ARG A 1 124 ? 18.116 13.258 44.675 1.00 8.94 123 ARG A C 1
ATOM 971 O O . ARG A 1 124 ? 17.556 12.445 43.922 1.00 9.17 123 ARG A O 1
ATOM 979 N N . ARG A 1 125 ? 18.232 13.073 45.991 1.00 7.41 124 ARG A N 1
ATOM 980 C CA . ARG A 1 125 ? 17.677 11.895 46.623 1.00 7.99 124 ARG A CA 1
ATOM 981 C C . ARG A 1 125 ? 16.710 12.299 47.722 1.00 7.89 124 ARG A C 1
ATOM 982 O O . ARG A 1 125 ? 16.595 13.489 48.098 1.00 8.35 124 ARG A O 1
ATOM 990 N N . ASP A 1 126 ? 16.026 11.291 48.256 1.00 7.40 125 ASP A N 1
ATOM 991 C CA . ASP A 1 126 ? 14.922 11.509 49.168 1.00 7.68 125 ASP A CA 1
ATOM 992 C C . ASP A 1 126 ? 15.275 11.437 50.618 1.00 7.77 125 ASP A C 1
ATOM 993 O O . ASP A 1 126 ? 16.032 10.558 51.056 1.00 8.20 125 ASP A O 1
ATOM 998 N N . SER A 1 127 ? 14.699 12.374 51.373 1.00 7.50 126 SER A N 1
ATOM 999 C CA . SER A 1 127 ? 14.930 12.459 52.809 1.00 8.42 126 SER A CA 1
ATOM 1000 C C . SER A 1 127 ? 14.401 11.224 53.542 1.00 8.57 126 SER A C 1
ATOM 1001 O O . SER A 1 127 ? 13.526 10.508 53.067 1.00 9.20 126 SER A O 1
ATOM 1004 N N . LEU A 1 128 ? 14.926 11.020 54.735 1.00 8.71 127 LEU A N 1
ATOM 1005 C CA . LEU A 1 128 ? 14.549 9.923 55.614 1.00 9.55 127 LEU A CA 1
ATOM 1006 C C . LEU A 1 128 ? 13.661 10.431 56.729 1.00 8.93 127 LEU A C 1
ATOM 1007 O O . LEU A 1 128 ? 13.355 9.703 57.672 1.00 9.04 127 LEU A O 1
ATOM 1012 N N . GLN A 1 129 ? 13.229 11.677 56.637 1.00 8.56 128 GLN A N 1
ATOM 1013 C CA . GLN A 1 129 ? 12.369 12.254 57.674 1.00 8.54 128 GLN A CA 1
ATOM 1014 C C . GLN A 1 129 ? 11.757 13.535 57.116 1.00 8.19 128 GLN A C 1
ATOM 1015 O O . GLN A 1 129 ? 12.187 14.024 56.072 1.00 7.92 128 GLN A O 1
ATOM 1021 N N . ALA A 1 130 ? 10.731 14.046 57.796 1.00 7.15 129 ALA A N 1
ATOM 1022 C CA . ALA A 1 130 ? 10.020 15.280 57.406 1.00 7.75 129 ALA A CA 1
ATOM 1023 C C . ALA A 1 130 ? 10.337 16.297 58.494 1.00 7.80 129 ALA A C 1
ATOM 1024 O O . ALA A 1 130 ? 10.695 15.903 59.623 1.00 8.42 129 ALA A O 1
ATOM 1026 N N . PHE A 1 131 ? 10.147 17.579 58.191 1.00 7.37 130 PHE A N 1
ATOM 1027 C CA . PHE A 1 131 ? 10.552 18.650 59.079 1.00 7.93 130 PHE A CA 1
ATOM 1028 C C . PHE A 1 131 ? 9.456 19.678 59.293 1.00 7.26 130 PHE A C 1
ATOM 1029 O O . PHE A 1 131 ? 9.494 20.783 58.751 1.00 6.63 130 PHE A O 1
ATOM 1037 N N . LEU A 1 132 ? 8.491 19.335 60.136 1.00 7.31 131 LEU A N 1
ATOM 1038 C CA . LEU A 1 132 ? 7.388 20.234 60.367 1.00 6.86 131 LEU A CA 1
ATOM 1039 C C . LEU A 1 132 ? 7.830 21.526 60.993 1.00 6.64 131 LEU A C 1
ATOM 1040 O O . LEU A 1 132 ? 7.423 22.606 60.537 1.00 6.95 131 LEU A O 1
ATOM 1045 N N . ASP A 1 133 ? 8.602 21.449 62.082 1.00 7.86 132 ASP A N 1
ATOM 1046 C CA . ASP A 1 133 ? 9.016 22.716 62.689 1.00 6.85 132 ASP A CA 1
ATOM 1047 C C . ASP A 1 133 ? 9.818 23.589 61.713 1.00 7.47 132 ASP A C 1
ATOM 1048 O O . ASP A 1 133 ? 9.656 24.800 61.662 1.00 8.36 132 ASP A O 1
ATOM 1053 N N . LEU A 1 134 ? 10.670 22.962 60.921 1.00 7.93 133 LEU A N 1
ATOM 1054 C CA . LEU A 1 134 ? 11.472 23.737 59.982 1.00 7.41 133 LEU A CA 1
ATOM 1055 C C . LEU A 1 134 ? 10.551 24.354 58.933 1.00 8.46 133 LEU A C 1
ATOM 1056 O O . LEU A 1 134 ? 10.788 25.467 58.465 1.00 9.26 133 LEU A O 1
ATOM 1061 N N . ALA A 1 135 ? 9.518 23.632 58.515 1.00 7.02 134 ALA A N 1
ATOM 1062 C CA . ALA A 1 135 ? 8.581 24.198 57.545 1.00 8.20 134 ALA A CA 1
ATOM 1063 C C . ALA A 1 135 ? 7.860 25.397 58.167 1.00 8.32 134 ALA A C 1
ATOM 1064 O O . ALA A 1 135 ? 7.639 26.417 57.491 1.00 10.23 134 ALA A O 1
ATOM 1066 N N . ASN A 1 136 ? 7.463 25.314 59.434 1.00 6.80 135 ASN A N 1
ATOM 1067 C CA . ASN A 1 136 ? 6.827 26.477 60.080 1.00 6.87 135 ASN A CA 1
ATOM 1068 C C . ASN A 1 136 ? 7.806 27.631 60.185 1.00 9.59 135 ASN A C 1
ATOM 1069 O O . ASN A 1 136 ? 7.400 28.802 60.086 1.00 11.35 135 ASN A O 1
ATOM 1074 N N . ALA A 1 137 ? 9.079 27.333 60.395 1.00 8.53 136 ALA A N 1
ATOM 1075 C CA . ALA A 1 137 ? 10.047 28.407 60.520 1.00 10.27 136 ALA A CA 1
ATOM 1076 C C . ALA A 1 137 ? 10.439 28.999 59.173 1.00 9.60 136 ALA A C 1
ATOM 1077 O O . ALA A 1 137 ? 10.675 30.208 59.071 1.00 11.79 136 ALA A O 1
ATOM 1079 N N . ASN A 1 138 ? 10.473 28.181 58.122 1.00 9.03 137 ASN A N 1
ATOM 1080 C CA . ASN A 1 138 ? 11.073 28.619 56.852 1.00 8.40 137 ASN A CA 1
ATOM 1081 C C . ASN A 1 138 ? 10.170 29.093 55.755 1.00 9.56 137 ASN A C 1
ATOM 1082 O O . ASN A 1 138 ? 10.636 29.833 54.886 1.00 9.10 137 ASN A O 1
ATOM 1087 N N . LEU A 1 139 ? 8.926 28.649 55.732 1.00 9.11 138 LEU A N 1
ATOM 1088 C CA . LEU A 1 139 ? 8.036 29.080 54.662 1.00 8.80 138 LEU A CA 1
ATOM 1089 C C . LEU A 1 139 ? 7.600 30.509 54.949 1.00 9.79 138 LEU A C 1
ATOM 1090 O O . LEU A 1 139 ? 7.127 30.830 56.026 1.00 11.49 138 LEU A O 1
ATOM 1095 N N . PRO A 1 140 ? 7.752 31.403 53.979 1.00 8.42 139 PRO A N 1
ATOM 1096 C CA . PRO A 1 140 ? 7.368 32.786 54.215 1.00 8.89 139 PRO A CA 1
ATOM 1097 C C . PRO A 1 140 ? 5.872 32.981 54.263 1.00 10.21 139 PRO A C 1
ATOM 1098 O O . PRO A 1 140 ? 5.118 32.151 53.768 1.00 11.76 139 PRO A O 1
ATOM 1102 N N . GLY A 1 141 ? 5.471 34.084 54.859 1.00 9.93 140 GLY A N 1
ATOM 1103 C CA . GLY A 1 141 ? 4.055 34.373 54.995 1.00 9.56 140 GLY A CA 1
ATOM 1104 C C . GLY A 1 141 ? 3.647 35.500 54.056 1.00 8.28 140 GLY A C 1
ATOM 1105 O O . GLY A 1 141 ? 4.443 36.381 53.738 1.00 7.72 140 GLY A O 1
ATOM 1106 N N . PRO A 1 142 ? 2.379 35.555 53.658 1.00 8.42 141 PRO A N 1
ATOM 1107 C CA . PRO A 1 142 ? 1.918 36.608 52.742 1.00 9.27 141 PRO A CA 1
ATOM 1108 C C . PRO A 1 142 ? 1.931 37.992 53.386 1.00 9.58 141 PRO A C 1
ATOM 1109 O O . PRO A 1 142 ? 1.880 39.027 52.678 1.00 10.58 141 PRO A O 1
ATOM 1113 N N . PHE A 1 143 ? 1.977 38.012 54.715 1.00 8.43 142 PHE A N 1
ATOM 1114 C CA . PHE A 1 143 ? 2.009 39.247 55.488 1.00 8.46 142 PHE A CA 1
ATOM 1115 C C . PHE A 1 143 ? 3.419 39.699 55.799 1.00 9.48 142 PHE A C 1
ATOM 1116 O O . PHE A 1 143 ? 3.634 40.652 56.507 1.00 10.11 142 PHE A O 1
ATOM 1124 N N . PHE A 1 144 ? 4.396 38.994 55.267 1.00 8.90 143 PHE A N 1
ATOM 1125 C CA . PHE A 1 144 ? 5.778 39.379 55.502 1.00 9.24 143 PHE A CA 1
ATOM 1126 C C . PHE A 1 144 ? 6.131 40.704 54.824 1.00 10.41 143 PHE A C 1
ATOM 1127 O O . PHE A 1 144 ? 5.630 41.007 53.736 1.00 10.05 143 PHE A O 1
ATOM 1135 N N . THR A 1 145 ? 6.972 41.489 55.489 1.00 9.73 144 THR A N 1
ATOM 1136 C CA . THR A 1 145 ? 7.470 42.735 54.892 1.00 8.80 144 THR A CA 1
ATOM 1137 C C . THR A 1 145 ? 8.587 42.345 53.931 1.00 9.52 144 THR A C 1
ATOM 1138 O O . THR A 1 145 ? 9.064 41.227 53.930 1.00 8.74 144 THR A O 1
ATOM 1142 N N . LEU A 1 146 ? 9.046 43.271 53.112 1.00 9.25 145 LEU A N 1
ATOM 1143 C CA . LEU A 1 146 ? 10.096 42.902 52.176 1.00 7.99 145 LEU A CA 1
ATOM 1144 C C . LEU A 1 146 ? 11.373 42.445 52.931 1.00 9.00 145 LEU A C 1
ATOM 1145 O O . LEU A 1 146 ? 11.975 41.472 52.527 1.00 7.96 145 LEU A O 1
ATOM 1150 N N . PRO A 1 147 ? 11.808 43.124 54.014 1.00 7.92 146 PRO A N 1
ATOM 1151 C CA . PRO A 1 147 ? 13.012 42.611 54.694 1.00 8.70 146 PRO A CA 1
ATOM 1152 C C . PRO A 1 147 ? 12.743 41.185 55.206 1.00 7.65 146 PRO A C 1
ATOM 1153 O O . PRO A 1 147 ? 13.634 40.365 55.200 1.00 8.09 146 PRO A O 1
ATOM 1157 N N . GLN A 1 148 ? 11.518 40.873 55.614 1.00 7.92 147 GLN A N 1
ATOM 1158 C CA . GLN A 1 148 ? 11.253 39.508 56.078 1.00 7.93 147 GLN A CA 1
ATOM 1159 C C . GLN A 1 148 ? 11.281 38.515 54.933 1.00 8.03 147 GLN A C 1
ATOM 1160 O O . GLN A 1 148 ? 11.723 37.392 55.089 1.00 7.36 147 GLN A O 1
ATOM 1166 N N . LEU A 1 149 ? 10.799 38.907 53.760 1.00 7.51 148 LEU A N 1
ATOM 1167 C CA . LEU A 1 149 ? 10.839 37.994 52.601 1.00 7.60 148 LEU A CA 1
ATOM 1168 C C . LEU A 1 149 ? 12.300 37.737 52.220 1.00 6.57 148 LEU A C 1
ATOM 1169 O O . LEU A 1 149 ? 12.701 36.606 51.960 1.00 7.55 148 LEU A O 1
ATOM 1174 N N . LYS A 1 150 ? 13.091 38.804 52.200 1.00 7.81 149 LYS A N 1
ATOM 1175 C CA . LYS A 1 150 ? 14.504 38.669 51.894 1.00 7.75 149 LYS A CA 1
ATOM 1176 C C . LYS A 1 150 ? 15.187 37.754 52.906 1.00 7.16 149 LYS A C 1
ATOM 1177 O O . LYS A 1 150 ? 15.944 36.881 52.524 1.00 8.79 149 LYS A O 1
ATOM 1183 N N . ASP A 1 151 ? 14.876 37.932 54.173 1.00 7.87 150 ASP A N 1
ATOM 1184 C CA . ASP A 1 151 ? 15.456 37.080 55.206 1.00 8.27 150 ASP A CA 1
ATOM 1185 C C . ASP A 1 151 ? 15.055 35.634 54.974 1.00 8.61 150 ASP A C 1
ATOM 1186 O O . ASP A 1 151 ? 15.873 34.723 55.119 1.00 8.46 150 ASP A O 1
ATOM 1191 N N A SER A 1 152 ? 13.792 35.406 54.620 0.50 7.33 151 SER A N 1
ATOM 1192 N N B SER A 1 152 ? 13.796 35.415 54.631 0.50 7.33 151 SER A N 1
ATOM 1193 C CA A SER A 1 152 ? 13.350 34.031 54.405 0.50 7.77 151 SER A CA 1
ATOM 1194 C CA B SER A 1 152 ? 13.330 34.054 54.406 0.50 7.78 151 SER A CA 1
ATOM 1195 C C A SER A 1 152 ? 14.101 33.345 53.266 0.50 7.98 151 SER A C 1
ATOM 1196 C C B SER A 1 152 ? 14.086 33.351 53.268 0.50 7.99 151 SER A C 1
ATOM 1197 O O A SER A 1 152 ? 14.475 32.176 53.373 0.50 7.72 151 SER A O 1
ATOM 1198 O O B SER A 1 152 ? 14.443 32.177 53.376 0.50 7.71 151 SER A O 1
ATOM 1203 N N . PHE A 1 153 ? 14.300 34.053 52.161 1.00 7.03 152 PHE A N 1
ATOM 1204 C CA . PHE A 1 153 ? 15.017 33.461 51.051 1.00 7.35 152 PHE A CA 1
ATOM 1205 C C . PHE A 1 153 ? 16.502 33.256 51.392 1.00 6.82 152 PHE A C 1
ATOM 1206 O O . PHE A 1 153 ? 17.076 32.210 51.127 1.00 6.66 152 PHE A O 1
ATOM 1214 N N . ARG A 1 154 ? 17.099 34.237 52.050 1.00 6.80 153 ARG A N 1
ATOM 1215 C CA . ARG A 1 154 ? 18.515 34.112 52.419 1.00 6.75 153 ARG A CA 1
ATOM 1216 C C . ARG A 1 154 ? 18.694 32.955 53.396 1.00 7.90 153 ARG A C 1
ATOM 1217 O O . ARG A 1 154 ? 19.675 32.226 53.323 1.00 8.80 153 ARG A O 1
ATOM 1225 N N . ASN A 1 155 ? 17.735 32.778 54.291 1.00 7.53 154 ASN A N 1
ATOM 1226 C CA . ASN A 1 155 ? 17.823 31.717 55.277 1.00 7.20 154 ASN A CA 1
ATOM 1227 C C . ASN A 1 155 ? 17.961 30.343 54.632 1.00 8.05 154 ASN A C 1
ATOM 1228 O O . ASN A 1 155 ? 18.611 29.433 55.196 1.00 8.92 154 ASN A O 1
ATOM 1233 N N . VAL A 1 156 ? 17.361 30.144 53.465 1.00 6.92 155 VAL A N 1
ATOM 1234 C CA . VAL A 1 156 ? 17.439 28.853 52.801 1.00 8.78 155 VAL A CA 1
ATOM 1235 C C . VAL A 1 156 ? 18.542 28.803 51.784 1.00 8.90 155 VAL A C 1
ATOM 1236 O O . VAL A 1 156 ? 18.758 27.742 51.178 1.00 12.27 155 VAL A O 1
ATOM 1240 N N . GLY A 1 157 ? 19.245 29.911 51.576 1.00 7.57 156 GLY A N 1
ATOM 1241 C CA . GLY A 1 157 ? 20.367 29.911 50.668 1.00 10.22 156 GLY A CA 1
ATOM 1242 C C . GLY A 1 157 ? 20.199 30.694 49.385 1.00 10.82 156 GLY A C 1
ATOM 1243 O O . GLY A 1 157 ? 21.050 30.574 48.490 1.00 14.87 156 GLY A O 1
ATOM 1244 N N . LEU A 1 158 ? 19.138 31.468 49.240 1.00 8.21 157 LEU A N 1
ATOM 1245 C CA . LEU A 1 158 ? 18.961 32.259 48.024 1.00 8.14 157 LEU A CA 1
ATOM 1246 C C . LEU A 1 158 ? 19.185 33.705 48.455 1.00 7.76 157 LEU A C 1
ATOM 1247 O O . LEU A 1 158 ? 18.276 34.403 48.935 1.00 8.84 157 LEU A O 1
ATOM 1252 N N . ASN A 1 159 ? 20.407 34.177 48.278 1.00 7.42 158 ASN A N 1
ATOM 1253 C CA . ASN A 1 159 ? 20.727 35.526 48.678 1.00 7.49 158 ASN A CA 1
ATOM 1254 C C . ASN A 1 159 ? 20.307 36.630 47.744 1.00 7.70 158 ASN A C 1
ATOM 1255 O O . ASN A 1 159 ? 20.269 37.766 48.207 1.00 8.61 158 ASN A O 1
ATOM 1260 N N . ARG A 1 160 ? 19.978 36.319 46.488 1.00 7.38 159 ARG A N 1
ATOM 1261 C CA . ARG A 1 160 ? 19.822 37.370 45.499 1.00 7.85 159 ARG A CA 1
ATOM 1262 C C . ARG A 1 160 ? 18.454 37.961 45.378 1.00 7.84 159 ARG A C 1
ATOM 1263 O O . ARG A 1 160 ? 17.488 37.228 45.389 1.00 8.23 159 ARG A O 1
ATOM 1271 N N . SER A 1 161 ? 18.366 39.270 45.268 1.00 9.60 160 SER A N 1
ATOM 1272 C CA . SER A 1 161 ? 17.036 39.850 45.101 1.00 9.53 160 SER A CA 1
ATOM 1273 C C . SER A 1 161 ? 16.378 39.315 43.835 1.00 10.73 160 SER A C 1
ATOM 1274 O O . SER A 1 161 ? 15.151 39.188 43.797 1.00 10.44 160 SER A O 1
ATOM 1277 N N A SER A 1 162 ? 17.162 38.983 42.821 0.50 9.40 161 SER A N 1
ATOM 1278 N N B SER A 1 162 ? 17.161 38.988 42.811 0.50 9.39 161 SER A N 1
ATOM 1279 C CA A SER A 1 162 ? 16.587 38.400 41.615 0.50 9.72 161 SER A CA 1
ATOM 1280 C CA B SER A 1 162 ? 16.593 38.393 41.592 0.50 9.71 161 SER A CA 1
ATOM 1281 C C A SER A 1 162 ? 15.924 37.057 41.936 0.50 10.24 161 SER A C 1
ATOM 1282 C C B SER A 1 162 ? 15.940 37.042 41.915 0.50 10.25 161 SER A C 1
ATOM 1283 O O A SER A 1 162 ? 14.947 36.670 41.288 0.50 10.09 161 SER A O 1
ATOM 1284 O O B SER A 1 162 ? 14.984 36.634 41.248 0.50 10.08 161 SER A O 1
ATOM 1289 N N . ASP A 1 163 ? 16.475 36.318 42.896 1.00 8.69 162 ASP A N 1
ATOM 1290 C CA . ASP A 1 163 ? 15.866 35.026 43.282 1.00 9.17 162 ASP A CA 1
ATOM 1291 C C . ASP A 1 163 ? 14.463 35.316 43.773 1.00 8.21 162 ASP A C 1
ATOM 1292 O O . ASP A 1 163 ? 13.480 34.654 43.340 1.00 8.16 162 ASP A O 1
ATOM 1297 N N . LEU A 1 164 ? 14.359 36.250 44.716 1.00 7.40 163 LEU A N 1
ATOM 1298 C CA . LEU A 1 164 ? 13.070 36.591 45.281 1.00 7.26 163 LEU A CA 1
ATOM 1299 C C . LEU A 1 164 ? 12.111 37.173 44.254 1.00 7.50 163 LEU A C 1
ATOM 1300 O O . LEU A 1 164 ? 10.960 36.747 44.148 1.00 7.52 163 LEU A O 1
ATOM 1305 N N . VAL A 1 165 ? 12.577 38.116 43.442 1.00 7.07 164 VAL A N 1
ATOM 1306 C CA . VAL A 1 165 ? 11.658 38.723 42.495 1.00 6.83 164 VAL A CA 1
ATOM 1307 C C . VAL A 1 165 ? 11.269 37.740 41.402 1.00 6.78 164 VAL A C 1
ATOM 1308 O O . VAL A 1 165 ? 10.083 37.676 41.041 1.00 7.75 164 VAL A O 1
ATOM 1312 N N . ALA A 1 166 ? 12.195 36.963 40.885 1.00 7.15 165 ALA A N 1
ATOM 1313 C CA . ALA A 1 166 ? 11.822 36.028 39.825 1.00 7.05 165 ALA A CA 1
ATOM 1314 C C . ALA A 1 166 ? 10.919 34.895 40.314 1.00 6.80 165 ALA A C 1
ATOM 1315 O O . ALA A 1 166 ? 9.945 34.543 39.627 1.00 7.91 165 ALA A O 1
ATOM 1317 N N . LEU A 1 167 ? 11.263 34.282 41.461 1.00 5.85 166 LEU A N 1
ATOM 1318 C CA . LEU A 1 167 ? 10.461 33.194 41.948 1.00 6.47 166 LEU A CA 1
ATOM 1319 C C . LEU A 1 167 ? 9.088 33.649 42.382 1.00 6.34 166 LEU A C 1
ATOM 1320 O O . LEU A 1 167 ? 8.157 32.823 42.320 1.00 6.74 166 LEU A O 1
ATOM 1325 N N . SER A 1 168 ? 8.948 34.897 42.836 1.00 7.33 167 SER A N 1
ATOM 1326 C CA . SER A 1 168 ? 7.621 35.405 43.204 1.00 6.30 167 SER A CA 1
ATOM 1327 C C . SER A 1 168 ? 6.753 35.387 41.945 1.00 7.30 167 SER A C 1
ATOM 1328 O O . SER A 1 168 ? 5.538 35.402 42.062 1.00 7.62 167 SER A O 1
ATOM 1331 N N . GLY A 1 169 ? 7.375 35.350 40.772 1.00 6.51 168 GLY A N 1
ATOM 1332 C CA . GLY A 1 169 ? 6.629 35.240 39.512 1.00 7.40 168 GLY A CA 1
ATOM 1333 C C . GLY A 1 169 ? 5.818 33.960 39.432 1.00 7.92 168 GLY A C 1
ATOM 1334 O O . GLY A 1 169 ? 4.999 33.794 38.533 1.00 8.67 168 GLY A O 1
ATOM 1335 N N . GLY A 1 170 ? 6.003 33.032 40.360 1.00 7.33 169 GLY A N 1
ATOM 1336 C CA . GLY A 1 170 ? 5.135 31.872 40.402 1.00 7.95 169 GLY A CA 1
ATOM 1337 C C . GLY A 1 170 ? 3.689 32.311 40.618 1.00 6.44 169 GLY A C 1
ATOM 1338 O O . GLY A 1 170 ? 2.785 31.531 40.345 1.00 8.22 169 GLY A O 1
ATOM 1339 N N . HIS A 1 171 ? 3.472 33.528 41.143 1.00 6.49 170 HIS A N 1
ATOM 1340 C CA . HIS A 1 171 ? 2.136 34.058 41.344 1.00 6.66 170 HIS A CA 1
ATOM 1341 C C . HIS A 1 171 ? 1.528 34.612 40.048 1.00 8.27 170 HIS A C 1
ATOM 1342 O O . HIS A 1 171 ? 0.565 35.359 40.089 1.00 8.55 170 HIS A O 1
ATOM 1349 N N . THR A 1 172 ? 2.140 34.280 38.903 1.00 8.47 171 THR A N 1
ATOM 1350 C CA . THR A 1 172 ? 1.514 34.619 37.632 1.00 9.08 171 THR A CA 1
ATOM 1351 C C . THR A 1 172 ? 0.353 33.633 37.369 1.00 9.93 171 THR A C 1
ATOM 1352 O O . THR A 1 172 ? -0.378 33.794 36.366 1.00 9.27 171 THR A O 1
ATOM 1356 N N . PHE A 1 173 ? 0.185 32.608 38.209 1.00 8.70 172 PHE A N 1
ATOM 1357 C CA . PHE A 1 173 ? -0.970 31.740 38.054 1.00 8.04 172 PHE A CA 1
ATOM 1358 C C . PHE A 1 173 ? -1.348 31.234 39.433 1.00 7.54 172 PHE A C 1
ATOM 1359 O O . PHE A 1 173 ? -0.747 31.678 40.408 1.00 8.49 172 PHE A O 1
ATOM 1367 N N . GLY A 1 174 ? -2.383 30.415 39.535 1.00 7.39 173 GLY A N 1
ATOM 1368 C CA . GLY A 1 174 ? -2.749 29.861 40.823 1.00 7.09 173 GLY A CA 1
ATOM 1369 C C . GLY A 1 174 ? -3.724 30.682 41.622 1.00 7.54 173 GLY A C 1
ATOM 1370 O O . GLY A 1 174 ? -4.134 31.787 41.263 1.00 8.50 173 GLY A O 1
ATOM 1371 N N . LYS A 1 175 ? -4.098 30.110 42.748 1.00 7.55 174 LYS A N 1
ATOM 1372 C CA . LYS A 1 175 ? -5.123 30.659 43.651 1.00 8.24 174 LYS A CA 1
ATOM 1373 C C . LYS A 1 175 ? -4.629 31.006 45.038 1.00 7.91 174 LYS A C 1
ATOM 1374 O O . LYS A 1 175 ? -3.645 30.432 45.524 1.00 8.81 174 LYS A O 1
ATOM 1380 N N . ASN A 1 176 ? -5.350 31.926 45.665 1.00 8.16 175 ASN A N 1
ATOM 1381 C CA . ASN A 1 176 ? -5.070 32.383 47.017 1.00 8.26 175 ASN A CA 1
ATOM 1382 C C . ASN A 1 176 ? -6.396 32.557 47.737 1.00 8.97 175 ASN A C 1
ATOM 1383 O O . ASN A 1 176 ? -7.349 33.149 47.198 1.00 9.79 175 ASN A O 1
ATOM 1388 N N . GLN A 1 177 ? -6.426 32.145 48.986 1.00 8.35 176 GLN A N 1
ATOM 1389 C CA . GLN A 1 177 ? -7.624 32.288 49.778 1.00 8.38 176 GLN A CA 1
ATOM 1390 C C . GLN A 1 177 ? -7.829 33.683 50.294 1.00 8.08 176 GLN A C 1
ATOM 1391 O O . GLN A 1 177 ? -6.893 34.390 50.660 1.00 8.96 176 GLN A O 1
ATOM 1397 N N . CYS A 1 178 ? -9.091 34.070 50.364 1.00 8.11 177 CYS A N 1
ATOM 1398 C CA . CYS A 1 178 ? -9.450 35.366 50.878 1.00 7.55 177 CYS A CA 1
ATOM 1399 C C . CYS A 1 178 ? -8.786 35.664 52.207 1.00 7.78 177 CYS A C 1
ATOM 1400 O O . CYS A 1 178 ? -8.429 36.803 52.504 1.00 7.93 177 CYS A O 1
ATOM 1403 N N . ARG A 1 179 ? -8.651 34.627 53.023 1.00 8.50 178 ARG A N 1
ATOM 1404 C CA . ARG A 1 179 ? -8.048 34.756 54.334 1.00 9.06 178 ARG A CA 1
ATOM 1405 C C . ARG A 1 179 ? -6.769 35.578 54.344 1.00 8.56 178 ARG A C 1
ATOM 1406 O O . ARG A 1 179 ? -6.565 36.387 55.245 1.00 8.35 178 ARG A O 1
ATOM 1414 N N . PHE A 1 180 ? -5.960 35.380 53.310 1.00 8.88 179 PHE A N 1
ATOM 1415 C CA . PHE A 1 180 ? -4.663 36.013 53.280 1.00 8.18 179 PHE A CA 1
ATOM 1416 C C . PHE A 1 180 ? -4.634 37.430 52.822 1.00 8.36 179 PHE A C 1
ATOM 1417 O O . PHE A 1 180 ? -3.574 38.045 52.852 1.00 8.71 179 PHE A O 1
ATOM 1425 N N . ILE A 1 181 ? -5.769 37.973 52.400 1.00 7.85 180 ILE A N 1
ATOM 1426 C CA . ILE A 1 181 ? -5.787 39.380 52.011 1.00 8.64 180 ILE A CA 1
ATOM 1427 C C . ILE A 1 181 ? -6.805 40.210 52.799 1.00 8.38 180 ILE A C 1
ATOM 1428 O O . ILE A 1 181 ? -6.922 41.406 52.554 1.00 8.43 180 ILE A O 1
ATOM 1433 N N . MET A 1 182 ? -7.509 39.610 53.761 1.00 8.86 181 MET A N 1
ATOM 1434 C CA . MET A 1 182 ? -8.523 40.365 54.500 1.00 9.11 181 MET A CA 1
ATOM 1435 C C . MET A 1 182 ? -7.978 41.616 55.161 1.00 8.81 181 MET A C 1
ATOM 1436 O O . MET A 1 182 ? -8.657 42.646 55.188 1.00 9.40 181 MET A O 1
ATOM 1441 N N . ASP A 1 183 ? -6.777 41.549 55.710 1.00 10.07 182 ASP A N 1
ATOM 1442 C CA . ASP A 1 183 ? -6.192 42.728 56.362 1.00 8.82 182 ASP A CA 1
ATOM 1443 C C . ASP A 1 183 ? -5.957 43.821 55.343 1.00 9.11 182 ASP A C 1
ATOM 1444 O O . ASP A 1 183 ? -6.246 44.979 55.583 1.00 9.35 182 ASP A O 1
ATOM 1449 N N . ARG A 1 184 ? -5.430 43.443 54.190 1.00 7.87 183 ARG A N 1
ATOM 1450 C CA . ARG A 1 184 ? -5.219 44.415 53.158 1.00 9.22 183 ARG A CA 1
ATOM 1451 C C . ARG A 1 184 ? -6.486 45.086 52.722 1.00 8.34 183 ARG A C 1
ATOM 1452 O O . ARG A 1 184 ? -6.474 46.267 52.365 1.00 9.84 183 ARG A O 1
ATOM 1460 N N . LEU A 1 185 ? -7.579 44.339 52.705 1.00 8.20 184 LEU A N 1
ATOM 1461 C CA . LEU A 1 185 ? -8.823 44.929 52.246 1.00 8.54 184 LEU A CA 1
ATOM 1462 C C . LEU A 1 185 ? -9.554 45.772 53.254 1.00 9.02 184 LEU A C 1
ATOM 1463 O O . LEU A 1 185 ? -10.237 46.716 52.842 1.00 10.05 184 LEU A O 1
ATOM 1468 N N . TYR A 1 186 ? -9.427 45.451 54.534 1.00 9.57 185 TYR A N 1
ATOM 1469 C CA . TYR A 1 186 ? -10.215 46.139 55.544 1.00 9.23 185 TYR A CA 1
ATOM 1470 C C . TYR A 1 186 ? -9.519 46.717 56.743 1.00 10.44 185 TYR A C 1
ATOM 1471 O O . TYR A 1 186 ? -10.053 47.639 57.355 1.00 12.12 185 TYR A O 1
ATOM 1480 N N . ASN A 1 187 ? -8.361 46.184 57.120 1.00 10.11 186 ASN A N 1
ATOM 1481 C CA . ASN A 1 187 ? -7.686 46.680 58.323 1.00 9.98 186 ASN A CA 1
ATOM 1482 C C . ASN A 1 187 ? -6.253 46.230 58.235 1.00 10.05 186 ASN A C 1
ATOM 1483 O O . ASN A 1 187 ? -5.880 45.199 58.780 1.00 9.48 186 ASN A O 1
ATOM 1488 N N . PHE A 1 188 ? -5.443 47.054 57.596 1.00 9.29 187 PHE A N 1
ATOM 1489 C CA . PHE A 1 188 ? -4.063 46.696 57.343 1.00 10.27 187 PHE A CA 1
ATOM 1490 C C . PHE A 1 188 ? -3.168 47.183 58.458 1.00 12.56 187 PHE A C 1
ATOM 1491 O O . PHE A 1 188 ? -3.200 48.355 58.811 1.00 12.76 187 PHE A O 1
ATOM 1499 N N A SER A 1 189 ? -2.381 46.274 59.015 0.50 13.79 188 SER A N 1
ATOM 1500 N N B SER A 1 189 ? -2.371 46.285 59.019 0.50 13.80 188 SER A N 1
ATOM 1501 C CA A SER A 1 189 ? -1.466 46.620 60.098 0.50 17.35 188 SER A CA 1
ATOM 1502 C CA B SER A 1 189 ? -1.462 46.665 60.102 0.50 17.35 188 SER A CA 1
ATOM 1503 C C A SER A 1 189 ? -2.151 47.441 61.196 0.50 16.86 188 SER A C 1
ATOM 1504 C C B SER A 1 189 ? -2.164 47.464 61.198 0.50 16.86 188 SER A C 1
ATOM 1505 O O A SER A 1 189 ? -1.598 48.436 61.683 0.50 16.25 188 SER A O 1
ATOM 1506 O O B SER A 1 189 ? -1.635 48.473 61.686 0.50 16.23 188 SER A O 1
ATOM 1511 N N . ASN A 1 190 ? -3.356 47.021 61.584 1.00 14.32 189 ASN A N 1
ATOM 1512 C CA . ASN A 1 190 ? -4.112 47.698 62.647 1.00 14.98 189 ASN A CA 1
ATOM 1513 C C . ASN A 1 190 ? -4.364 49.177 62.430 1.00 16.39 189 ASN A C 1
ATOM 1514 O O . ASN A 1 190 ? -4.668 49.926 63.384 1.00 13.41 189 ASN A O 1
ATOM 1519 N N . THR A 1 191 ? -4.273 49.577 61.171 1.00 18.34 190 THR A N 1
ATOM 1520 C CA . THR A 1 191 ? -4.457 50.979 60.805 1.00 20.95 190 THR A CA 1
ATOM 1521 C C . THR A 1 191 ? -5.911 51.315 60.670 1.00 22.08 190 THR A C 1
ATOM 1522 O O . THR A 1 191 ? -6.265 52.494 60.654 1.00 24.61 190 THR A O 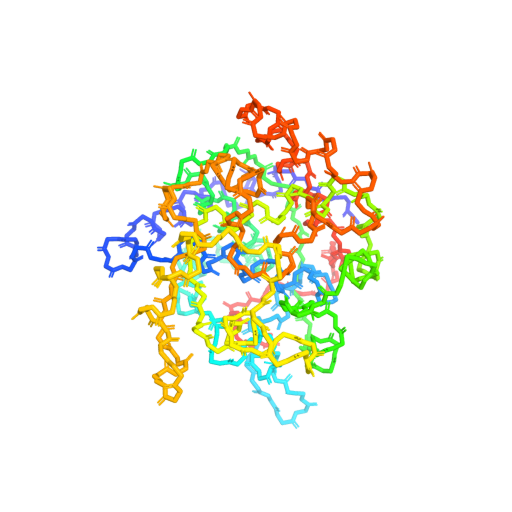1
ATOM 1526 N N . GLY A 1 192 ? -6.735 50.273 60.561 1.00 21.98 191 GLY A N 1
ATOM 1527 C CA . GLY A 1 192 ? -8.164 50.405 60.398 1.00 21.73 191 GLY A CA 1
ATOM 1528 C C . GLY A 1 192 ? -8.537 50.818 58.980 1.00 21.75 191 GLY A C 1
ATOM 1529 O O . GLY A 1 192 ? -9.664 51.231 58.718 1.00 23.79 191 GLY A O 1
ATOM 1530 N N . LEU A 1 193 ? -7.598 50.692 58.051 1.00 17.94 192 LEU A N 1
ATOM 1531 C CA . LEU A 1 193 ? -7.847 51.083 56.662 1.00 17.38 192 LEU A CA 1
ATOM 1532 C C . LEU A 1 193 ? -7.222 50.056 55.725 1.00 13.50 192 LEU A C 1
ATOM 1533 O O . LEU A 1 193 ? -6.413 49.255 56.163 1.00 11.63 192 LEU A O 1
ATOM 1538 N N . PRO A 1 194 ? -7.638 50.034 54.455 1.00 10.77 193 PRO A N 1
ATOM 1539 C CA . PRO A 1 194 ? -7.026 49.074 53.521 1.00 10.84 193 PRO A CA 1
ATOM 1540 C C . PRO A 1 194 ? -5.536 49.450 53.300 1.00 9.78 193 PRO A C 1
ATOM 1541 O O . PRO A 1 194 ? -5.083 50.562 53.614 1.00 9.96 193 PRO A O 1
ATOM 1545 N N . ASP A 1 195 ? -4.773 48.506 52.781 1.00 8.68 194 ASP A N 1
ATOM 1546 C CA . ASP A 1 195 ? -3.364 48.722 52.508 1.00 8.37 194 ASP A CA 1
ATOM 1547 C C . ASP A 1 195 ? -3.321 49.797 51.398 1.00 9.06 194 ASP A C 1
ATOM 1548 O O . ASP A 1 195 ? -3.874 49.593 50.311 1.00 9.97 194 ASP A O 1
ATOM 1553 N N . PRO A 1 196 ? -2.653 50.945 51.649 1.00 9.97 195 PRO A N 1
ATOM 1554 C CA . PRO A 1 196 ? -2.599 52.007 50.639 1.00 11.12 195 PRO A CA 1
ATOM 1555 C C . PRO A 1 196 ? -1.856 51.604 49.358 1.00 10.80 195 PRO A C 1
ATOM 1556 O O . PRO A 1 196 ? -1.940 52.315 48.338 1.00 11.86 195 PRO A O 1
ATOM 1560 N N . THR A 1 197 ? -1.126 50.489 49.395 1.00 9.23 196 THR A N 1
ATOM 1561 C CA . THR A 1 197 ? -0.416 50.070 48.199 1.00 9.33 196 THR A CA 1
ATOM 1562 C C . THR A 1 197 ? -1.231 49.191 47.266 1.00 9.49 196 THR A C 1
ATOM 1563 O O . THR A 1 197 ? -0.735 48.716 46.254 1.00 10.50 196 THR A O 1
ATOM 1567 N N . LEU A 1 198 ? -2.497 48.989 47.624 1.00 9.28 197 LEU A N 1
ATOM 1568 C CA . LEU A 1 198 ? -3.409 48.233 46.795 1.00 10.03 197 LEU A CA 1
ATOM 1569 C C . LEU A 1 198 ? -4.228 49.237 45.970 1.00 9.50 197 LEU A C 1
ATOM 1570 O O . LEU A 1 198 ? -4.885 50.127 46.537 1.00 12.06 197 LEU A O 1
ATOM 1575 N N . ASN A 1 199 ? -4.144 49.091 44.656 1.00 10.13 198 ASN A N 1
ATOM 1576 C CA . ASN A 1 199 ? -4.865 49.962 43.724 1.00 10.24 198 ASN A CA 1
ATOM 1577 C C . ASN A 1 199 ? -6.315 50.029 44.175 1.00 10.64 198 ASN A C 1
ATOM 1578 O O . ASN A 1 199 ? -6.916 48.981 44.436 1.00 10.21 198 ASN A O 1
ATOM 1583 N N . THR A 1 200 ? -6.889 51.236 44.257 1.00 11.79 199 THR A N 1
ATOM 1584 C CA . THR A 1 200 ? -8.253 51.394 44.755 1.00 13.92 199 THR A CA 1
ATOM 1585 C C . THR A 1 200 ? -9.341 50.742 43.922 1.00 12.65 199 THR A C 1
ATOM 1586 O O . THR A 1 200 ? -10.355 50.310 44.483 1.00 13.66 199 THR A O 1
ATOM 1590 N N . THR A 1 201 ? -9.153 50.640 42.607 1.00 12.38 200 THR A N 1
ATOM 1591 C CA . THR A 1 201 ? -10.165 49.999 41.800 1.00 13.82 200 THR A CA 1
ATOM 1592 C C . THR A 1 201 ? -10.123 48.515 42.091 1.00 12.12 200 THR A C 1
ATOM 1593 O O . THR A 1 201 ? -11.146 47.867 42.284 1.00 11.99 200 THR A O 1
ATOM 1597 N N . TYR A 1 202 ? -8.916 47.965 42.154 1.00 11.46 201 TYR A N 1
ATOM 1598 C CA . TYR A 1 202 ? -8.760 46.532 42.440 1.00 10.35 201 TYR A CA 1
ATOM 1599 C C . TYR A 1 202 ? -9.222 46.218 43.856 1.00 9.46 201 TYR A C 1
ATOM 1600 O O . TYR A 1 202 ? -9.811 45.168 44.121 1.00 9.85 201 TYR A O 1
ATOM 1609 N N . LEU A 1 203 ? -8.974 47.136 44.775 1.00 8.45 202 LEU A N 1
ATOM 1610 C CA . LEU A 1 203 ? -9.462 46.967 46.145 1.00 9.44 202 LEU A CA 1
ATOM 1611 C C . LEU A 1 203 ? -10.973 46.664 46.117 1.00 10.01 202 LEU A C 1
ATOM 1612 O O . LEU A 1 203 ? -11.454 45.781 46.821 1.00 9.53 202 LEU A O 1
ATOM 1617 N N . GLN A 1 204 ? -11.736 47.440 45.351 1.00 10.40 203 GLN A N 1
ATOM 1618 C CA . GLN A 1 204 ? -13.179 47.219 45.257 1.00 12.29 203 GLN A CA 1
ATOM 1619 C C . GLN A 1 204 ? -13.478 45.818 44.712 1.00 10.84 203 GLN A C 1
ATOM 1620 O O . GLN A 1 204 ? -14.349 45.106 45.246 1.00 10.64 203 GLN A O 1
ATOM 1626 N N . THR A 1 205 ? -12.791 45.420 43.650 1.00 10.00 204 THR A N 1
ATOM 1627 C CA . THR A 1 205 ? -13.010 44.098 43.088 1.00 9.50 204 THR A CA 1
ATOM 1628 C C . THR A 1 205 ? -12.754 43.021 44.140 1.00 9.54 204 THR A C 1
ATOM 1629 O O . THR A 1 205 ? -13.576 42.116 44.376 1.00 9.87 204 THR A O 1
ATOM 1633 N N . LEU A 1 206 ? -11.626 43.148 44.829 1.00 8.78 205 LEU A N 1
ATOM 1634 C CA . LEU A 1 206 ? -11.239 42.160 45.823 1.00 9.13 205 LEU A CA 1
ATOM 1635 C C . LEU A 1 206 ? -12.200 42.147 46.981 1.00 7.74 205 LEU A C 1
ATOM 1636 O O . LEU A 1 206 ? -12.519 41.070 47.508 1.00 8.93 205 LEU A O 1
ATOM 1641 N N . ARG A 1 207 ? -12.679 43.313 47.409 1.00 7.92 206 ARG A N 1
ATOM 1642 C CA . ARG A 1 207 ? -13.638 43.350 48.521 1.00 8.80 206 ARG A CA 1
ATOM 1643 C C . ARG A 1 207 ? -14.941 42.630 48.098 1.00 8.90 206 ARG A C 1
ATOM 1644 O O . ARG A 1 207 ? -15.642 42.050 48.926 1.00 9.86 206 ARG A O 1
ATOM 1652 N N . GLY A 1 208 ? -15.247 42.639 46.812 1.00 9.60 207 GLY A N 1
ATOM 1653 C CA . GLY A 1 208 ? -16.460 41.978 46.336 1.00 9.43 207 GLY A CA 1
ATOM 1654 C C . GLY A 1 208 ? -16.238 40.481 46.361 1.00 9.32 207 GLY A C 1
ATOM 1655 O O . GLY A 1 208 ? -17.180 39.707 46.549 1.00 11.30 207 GLY A O 1
ATOM 1656 N N . LEU A 1 209 ? -15.003 40.042 46.148 1.00 8.14 208 LEU A N 1
ATOM 1657 C CA . LEU A 1 209 ? -14.727 38.610 46.176 1.00 8.42 208 LEU A CA 1
ATOM 1658 C C . LEU A 1 209 ? -14.548 38.078 47.573 1.00 7.66 208 LEU A C 1
ATOM 1659 O O . LEU A 1 209 ? -14.791 36.883 47.813 1.00 7.92 208 LEU A O 1
ATOM 1664 N N . CYS A 1 210 ? -14.112 38.963 48.459 1.00 8.34 209 CYS A N 1
ATOM 1665 C CA . CYS A 1 210 ? -13.786 38.613 49.825 1.00 7.61 209 CYS A CA 1
ATOM 1666 C C . CYS A 1 210 ? -14.391 39.600 50.795 1.00 8.07 209 CYS A C 1
ATOM 1667 O O . CYS A 1 210 ? -13.687 40.428 51.396 1.00 8.28 209 CYS A O 1
ATOM 1670 N N . PRO A 1 211 ? -15.717 39.579 50.926 1.00 8.09 210 PRO A N 1
ATOM 1671 C CA . PRO A 1 211 ? -16.386 40.498 51.853 1.00 8.91 210 PRO A CA 1
ATOM 1672 C C . PRO A 1 211 ? -16.000 40.226 53.283 1.00 11.26 210 PRO A C 1
ATOM 1673 O O . PRO A 1 211 ? -15.665 39.121 53.654 1.00 10.56 210 PRO A O 1
ATOM 1677 N N . LEU A 1 212 ? -16.090 41.265 54.106 1.00 13.71 211 LEU A N 1
ATOM 1678 C CA . LEU A 1 212 ? -15.793 41.125 55.498 1.00 19.30 211 LEU A CA 1
ATOM 1679 C C . LEU A 1 212 ? -16.766 40.075 56.034 1.00 19.53 211 LEU A C 1
ATOM 1680 O O . LEU A 1 212 ? -17.935 40.028 55.650 1.00 18.93 211 LEU A O 1
ATOM 1685 N N . ASN A 1 213 ? -16.263 39.222 56.901 1.00 19.71 212 ASN A N 1
ATOM 1686 C CA . ASN A 1 213 ? -17.059 38.163 57.493 1.00 21.11 212 ASN A CA 1
ATOM 1687 C C . ASN A 1 213 ? -17.570 37.171 56.461 1.00 17.32 212 ASN A C 1
ATOM 1688 O O . ASN A 1 213 ? -18.493 36.400 56.749 1.00 17.23 212 ASN A O 1
ATOM 1693 N N . GLY A 1 214 ? -16.941 37.153 55.272 1.00 12.39 213 GLY A N 1
ATOM 1694 C CA . GLY A 1 214 ? -17.322 36.229 54.213 1.00 12.09 213 GLY A CA 1
ATOM 1695 C C . GLY A 1 214 ? -16.513 34.937 54.344 1.00 9.79 213 GLY A C 1
ATOM 1696 O O . GLY A 1 214 ? -15.873 34.664 55.359 1.00 9.96 213 GLY A O 1
ATOM 1697 N N . ASN A 1 215 ? -16.606 34.112 53.317 1.00 8.51 214 ASN A N 1
ATOM 1698 C CA . ASN A 1 215 ? -15.901 32.828 53.270 1.00 9.14 214 ASN A CA 1
ATOM 1699 C C . ASN A 1 215 ? -14.411 33.075 53.120 1.00 8.69 214 ASN A C 1
ATOM 1700 O O . ASN A 1 215 ? -13.931 33.429 52.041 1.00 8.66 214 ASN A O 1
ATOM 1705 N N . LEU A 1 216 ? -13.675 32.900 54.218 1.00 8.72 215 LEU A N 1
ATOM 1706 C CA . LEU A 1 216 ? -12.234 33.098 54.196 1.00 8.58 215 LEU A CA 1
ATOM 1707 C C . LEU A 1 216 ? -11.507 32.097 53.303 1.00 8.92 215 LEU A C 1
ATOM 1708 O O . LEU A 1 216 ? -10.376 32.353 52.886 1.00 9.61 215 LEU A O 1
ATOM 1713 N N . SER A 1 217 ? -12.139 30.954 53.024 1.00 8.43 216 SER A N 1
ATOM 1714 C CA . SER A 1 217 ? -11.497 29.976 52.180 1.00 7.81 216 SER A CA 1
ATOM 1715 C C . SER A 1 217 ? -11.784 30.169 50.696 1.00 8.42 216 SER A C 1
ATOM 1716 O O . SER A 1 217 ? -11.314 29.364 49.873 1.00 8.60 216 SER A O 1
ATOM 1719 N N . ALA A 1 218 ? -12.604 31.170 50.341 1.00 7.90 217 ALA A N 1
ATOM 1720 C CA . ALA A 1 218 ? -12.878 31.383 48.930 1.00 7.62 217 ALA A CA 1
ATOM 1721 C C . ALA A 1 218 ? -11.565 31.682 48.224 1.00 8.40 217 ALA A C 1
ATOM 1722 O O . ALA A 1 218 ? -10.687 32.381 48.753 1.00 8.37 217 ALA A O 1
ATOM 1724 N N . LEU A 1 219 ? -11.463 31.233 46.988 1.00 8.77 218 LEU A N 1
ATOM 1725 C CA . LEU A 1 219 ? -10.220 31.390 46.241 1.00 9.35 218 LEU A CA 1
ATOM 1726 C C . LEU A 1 219 ? -10.264 32.522 45.245 1.00 9.75 218 LEU A C 1
ATOM 1727 O O . LEU A 1 219 ? -11.273 32.726 44.532 1.00 10.81 218 LEU A O 1
ATOM 1732 N N A VAL A 1 220 ? -9.166 33.257 45.177 0.50 9.27 219 VAL A N 1
ATOM 1733 N N B VAL A 1 220 ? -9.165 33.248 45.164 0.50 9.26 219 VAL A N 1
ATOM 1734 C CA A VAL A 1 220 ? -9.043 34.381 44.268 0.50 10.92 219 VAL A CA 1
ATOM 1735 C CA B VAL A 1 220 ? -9.044 34.381 44.264 0.50 10.92 219 VAL A CA 1
ATOM 1736 C C A VAL A 1 220 ? -7.794 34.137 43.416 0.50 10.07 219 VAL A C 1
ATOM 1737 C C B VAL A 1 220 ? -7.793 34.142 43.417 0.50 10.07 219 VAL A C 1
ATOM 1738 O O A VAL A 1 220 ? -6.853 33.470 43.852 0.50 9.51 219 VAL A O 1
ATOM 1739 O O B VAL A 1 220 ? -6.848 33.484 43.859 0.50 9.52 219 VAL A O 1
ATOM 1746 N N . ASP A 1 221 ? -7.775 34.660 42.202 1.00 8.64 220 ASP A N 1
ATOM 1747 C CA . ASP A 1 221 ? -6.628 34.474 41.335 1.00 8.13 220 ASP A CA 1
ATOM 1748 C C . ASP A 1 221 ? -5.478 35.398 41.700 1.00 6.97 220 ASP A C 1
ATOM 1749 O O . ASP A 1 221 ? -5.656 36.595 41.939 1.00 8.99 220 ASP A O 1
ATOM 1754 N N . PHE A 1 222 ? -4.283 34.815 41.782 1.00 7.21 221 PHE A N 1
ATOM 1755 C CA . PHE A 1 222 ? -3.094 35.635 42.019 1.00 7.62 221 PHE A CA 1
ATOM 1756 C C . PHE A 1 222 ? -2.859 36.671 40.926 1.00 8.34 221 PHE A C 1
ATOM 1757 O O . PHE A 1 222 ? -2.373 37.768 41.204 1.00 7.70 221 PHE A O 1
ATOM 1765 N N . ASP A 1 223 ? -3.159 36.303 39.677 1.00 7.77 222 ASP A N 1
ATOM 1766 C CA . ASP A 1 223 ? -2.904 37.194 38.554 1.00 8.18 222 ASP A CA 1
ATOM 1767 C C . ASP A 1 223 ? -4.219 37.571 37.888 1.00 7.84 222 ASP A C 1
ATOM 1768 O O . ASP A 1 223 ? -4.784 36.721 37.174 1.00 8.60 222 ASP A O 1
ATOM 1773 N N . LEU A 1 224 ? -4.677 38.821 38.085 1.00 7.39 223 LEU A N 1
ATOM 1774 C CA . LEU A 1 224 ? -5.929 39.239 37.483 1.00 8.77 223 LEU A CA 1
ATOM 1775 C C . LEU A 1 224 ? -5.898 39.318 35.955 1.00 9.18 223 LEU A C 1
ATOM 1776 O O . LEU A 1 224 ? -6.972 39.363 35.324 1.00 10.39 223 LEU A O 1
ATOM 1781 N N . ARG A 1 225 ? -4.724 39.335 35.351 1.00 8.49 224 ARG A N 1
ATOM 1782 C CA . ARG A 1 225 ? -4.618 39.430 33.896 1.00 9.05 224 ARG A CA 1
ATOM 1783 C C . ARG A 1 225 ? -4.751 38.086 33.240 1.00 10.66 224 ARG A C 1
ATOM 1784 O O . ARG A 1 225 ? -5.688 37.863 32.463 1.00 11.17 224 ARG A O 1
ATOM 1792 N N . THR A 1 226 ? -3.845 37.147 33.554 1.00 8.08 225 THR A N 1
ATOM 1793 C CA . THR A 1 226 ? -3.921 35.801 32.973 1.00 9.02 225 THR A CA 1
ATOM 1794 C C . THR A 1 226 ? -3.802 34.819 34.127 1.00 9.87 225 THR A C 1
ATOM 1795 O O . THR A 1 226 ? -2.706 34.314 34.462 1.00 10.72 225 THR A O 1
ATOM 1799 N N . PRO A 1 227 ? -4.942 34.539 34.754 1.00 9.41 226 PRO A N 1
ATOM 1800 C CA . PRO A 1 227 ? -4.991 33.647 35.909 1.00 9.73 226 PRO A CA 1
ATOM 1801 C C . PRO A 1 227 ? -4.333 32.317 35.836 1.00 9.93 226 PRO A C 1
ATOM 1802 O O . PRO A 1 227 ? -3.898 31.791 36.862 1.00 8.59 226 PRO A O 1
ATOM 1806 N N . THR A 1 228 ? -4.309 31.713 34.666 1.00 9.98 227 THR A N 1
ATOM 1807 C CA . THR A 1 228 ? -3.747 30.376 34.549 1.00 10.84 227 THR A CA 1
ATOM 1808 C C . THR A 1 228 ? -2.599 30.242 33.579 1.00 10.24 227 THR A C 1
ATOM 1809 O O . THR A 1 228 ? -2.118 29.149 33.343 1.00 10.87 227 THR A O 1
ATOM 1813 N N . ILE A 1 229 ? -2.133 31.364 33.045 1.00 10.08 228 ILE A N 1
ATOM 1814 C CA . ILE A 1 229 ? -1.031 31.350 32.089 1.00 8.84 228 ILE A CA 1
ATOM 1815 C C . ILE A 1 229 ? 0.243 31.816 32.749 1.00 8.71 228 ILE A C 1
ATOM 1816 O O . ILE A 1 229 ? 0.257 32.864 33.431 1.00 8.78 228 ILE A O 1
ATOM 1821 N N . PHE A 1 230 ? 1.285 31.022 32.586 1.00 8.03 229 PHE A N 1
ATOM 1822 C CA . PHE A 1 230 ? 2.568 31.395 33.126 1.00 8.20 229 PHE A CA 1
ATOM 1823 C C . PHE A 1 230 ? 3.209 32.385 32.185 1.00 10.22 229 PHE A C 1
ATOM 1824 O O . PHE A 1 230 ? 3.727 32.013 31.134 1.00 11.35 229 PHE A O 1
ATOM 1832 N N . ASP A 1 231 ? 3.229 33.629 32.618 1.00 9.55 230 ASP A N 1
ATOM 1833 C CA . ASP A 1 231 ? 3.748 34.727 31.817 1.00 9.91 230 ASP A CA 1
ATOM 1834 C C . ASP A 1 231 ? 4.188 35.859 32.743 1.00 10.81 230 ASP A C 1
ATOM 1835 O O . ASP A 1 231 ? 4.104 35.748 33.964 1.00 10.07 230 ASP A O 1
ATOM 1840 N N . ASN A 1 232 ? 4.671 36.950 32.172 1.00 9.95 231 ASN A N 1
ATOM 1841 C CA . ASN A 1 232 ? 5.155 38.030 32.984 1.00 8.90 231 ASN A CA 1
ATOM 1842 C C . ASN A 1 232 ? 4.125 39.038 33.460 1.00 8.35 231 ASN A C 1
ATOM 1843 O O . ASN A 1 232 ? 4.491 40.054 34.056 1.00 8.47 231 ASN A O 1
ATOM 1848 N N A LYS A 1 233 ? 2.836 38.733 33.283 0.50 9.13 232 LYS A N 1
ATOM 1849 N N B LYS A 1 233 ? 2.840 38.736 33.277 0.50 9.14 232 LYS A N 1
ATOM 1850 C CA A LYS A 1 233 ? 1.823 39.725 33.646 0.50 9.39 232 LYS A CA 1
ATOM 1851 C CA B LYS A 1 233 ? 1.839 39.738 33.639 0.50 9.40 232 LYS A CA 1
ATOM 1852 C C A LYS A 1 233 ? 1.786 40.058 35.128 0.50 9.19 232 LYS A C 1
ATOM 1853 C C B LYS A 1 233 ? 1.780 40.057 35.125 0.50 9.19 232 LYS A C 1
ATOM 1854 O O A LYS A 1 233 ? 1.379 41.140 35.539 0.50 8.87 232 LYS A O 1
ATOM 1855 O O B LYS A 1 233 ? 1.355 41.130 35.539 0.50 8.88 232 LYS A O 1
ATOM 1866 N N . TYR A 1 234 ? 2.272 39.112 35.921 1.00 9.50 233 TYR A N 1
ATOM 1867 C CA . TYR A 1 234 ? 2.356 39.306 37.356 1.00 8.02 233 TYR A CA 1
ATOM 1868 C C . TYR A 1 234 ? 3.077 40.613 37.690 1.00 8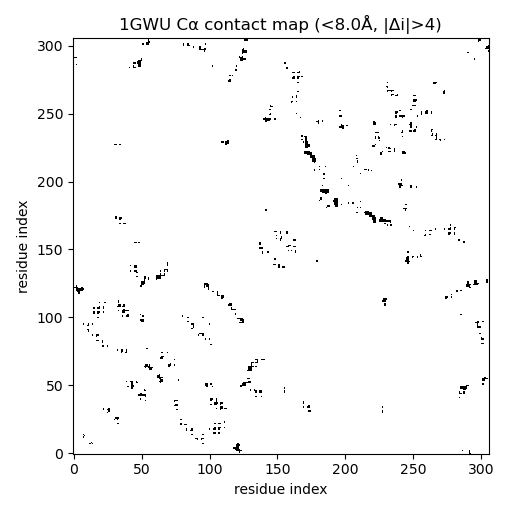.19 233 TYR A C 1
ATOM 1869 O O . TYR A 1 234 ? 2.663 41.330 38.591 1.00 8.33 233 TYR A O 1
ATOM 1878 N N . TYR A 1 235 ? 4.159 40.909 36.945 1.00 8.04 234 TYR A N 1
ATOM 1879 C CA . TYR A 1 235 ? 4.969 42.107 37.224 1.00 7.54 234 TYR A CA 1
ATOM 1880 C C . TYR A 1 235 ? 4.283 43.383 36.742 1.00 8.83 234 TYR A C 1
ATOM 1881 O O . TYR A 1 235 ? 4.435 44.451 37.344 1.00 8.89 234 TYR A O 1
ATOM 1890 N N . VAL A 1 236 ? 3.546 43.261 35.642 1.00 8.99 235 VAL A N 1
ATOM 1891 C CA . VAL A 1 236 ? 2.786 44.395 35.129 1.00 9.36 235 VAL A CA 1
ATOM 1892 C C . VAL A 1 236 ? 1.756 44.753 36.209 1.00 9.14 235 VAL A C 1
ATOM 1893 O O . VAL A 1 236 ? 1.530 45.918 36.481 1.00 9.54 235 VAL A O 1
ATOM 1897 N N . ASN A 1 237 ? 1.147 43.735 36.851 1.00 8.92 236 ASN A N 1
ATOM 1898 C CA . ASN A 1 237 ? 0.196 44.015 37.933 1.00 7.67 236 ASN A CA 1
ATOM 1899 C C . ASN A 1 237 ? 0.852 44.773 39.063 1.00 8.11 236 ASN A C 1
ATOM 1900 O O . ASN A 1 237 ? 0.296 45.741 39.562 1.00 8.70 236 ASN A O 1
ATOM 1905 N N . LEU A 1 238 ? 2.057 44.343 39.472 1.00 8.27 237 LEU A N 1
ATOM 1906 C CA . LEU A 1 238 ? 2.724 45.022 40.583 1.00 8.45 237 LEU A CA 1
ATOM 1907 C C . LEU A 1 238 ? 2.961 46.475 40.283 1.00 8.73 237 LEU A C 1
ATOM 1908 O O . LEU A 1 238 ? 2.857 47.302 41.184 1.00 9.82 237 LEU A O 1
ATOM 1913 N N . GLU A 1 239 ? 3.328 46.790 39.041 1.00 9.25 238 GLU A N 1
ATOM 1914 C CA . GLU A 1 239 ? 3.595 48.171 38.654 1.00 10.28 238 GLU A CA 1
ATOM 1915 C C . GLU A 1 239 ? 2.365 49.059 38.790 1.00 11.31 238 GLU A C 1
ATOM 1916 O O . GLU A 1 239 ? 2.487 50.283 38.956 1.00 12.44 238 GLU A O 1
ATOM 1922 N N . GLU A 1 240 ? 1.190 48.428 38.722 1.00 9.77 239 GLU A N 1
ATOM 1923 C CA . GLU A 1 240 ? -0.079 49.128 38.821 1.00 10.64 239 GLU A CA 1
ATOM 1924 C C . GLU A 1 240 ? -0.694 49.000 40.213 1.00 9.19 239 GLU A C 1
ATOM 1925 O O . GLU A 1 240 ? -1.844 49.341 40.405 1.00 10.24 239 GLU A O 1
ATOM 1931 N N . GLN A 1 241 ? 0.083 48.523 41.189 1.00 8.25 240 GLN A N 1
ATOM 1932 C CA . GLN A 1 241 ? -0.385 48.300 42.563 1.00 8.84 240 GLN A CA 1
ATOM 1933 C C . GLN A 1 241 ? -1.482 47.227 42.575 1.00 9.95 240 GLN A C 1
ATOM 1934 O O . GLN A 1 241 ? -2.418 47.297 43.382 1.00 9.56 240 GLN A O 1
ATOM 1940 N N . LYS A 1 242 ? -1.322 46.233 41.712 1.00 8.85 241 LYS A N 1
ATOM 1941 C CA . LYS A 1 242 ? -2.312 45.161 41.625 1.00 9.83 241 LYS A CA 1
ATOM 1942 C C . LYS A 1 242 ? -1.785 43.789 42.035 1.00 9.75 241 LYS A C 1
ATOM 1943 O O . LYS A 1 242 ? -2.351 42.768 41.676 1.00 9.55 241 LYS A O 1
ATOM 1949 N N . GLY A 1 243 ? -0.683 43.768 42.783 1.00 8.09 242 GLY A N 1
ATOM 1950 C CA . GLY A 1 243 ? -0.206 42.502 43.359 1.00 8.46 242 GLY A CA 1
ATOM 1951 C C . GLY A 1 243 ? -1.299 42.060 44.346 1.00 7.78 242 GLY A C 1
ATOM 1952 O O . GLY A 1 243 ? -1.870 42.896 45.064 1.00 8.94 242 GLY A O 1
ATOM 1953 N N . LEU A 1 244 ? -1.604 40.772 44.406 1.00 6.96 243 LEU A N 1
ATOM 1954 C CA . LEU A 1 244 ? -2.681 40.310 45.261 1.00 6.84 243 LEU A CA 1
ATOM 1955 C C . LEU A 1 244 ? -2.364 40.320 46.751 1.00 6.55 243 LEU A C 1
ATOM 1956 O O . LEU A 1 244 ? -3.126 40.842 47.562 1.00 7.64 243 LEU A O 1
ATOM 1961 N N . ILE A 1 245 ? -1.279 39.637 47.122 1.00 6.93 244 ILE A N 1
ATOM 1962 C CA . ILE A 1 245 ? -0.920 39.606 48.535 1.00 7.51 244 ILE A CA 1
ATOM 1963 C C . ILE A 1 245 ? 0.149 40.614 48.856 1.00 7.43 244 ILE A C 1
ATOM 1964 O O . ILE A 1 245 ? 0.837 41.179 47.965 1.00 6.67 244 ILE A O 1
ATOM 1969 N N . GLN A 1 246 ? 0.244 40.925 50.150 1.00 7.35 245 GLN A N 1
ATOM 1970 C CA . GLN A 1 246 ? 1.180 41.943 50.604 1.00 7.41 245 GLN A CA 1
ATOM 1971 C C . GLN A 1 246 ? 2.586 41.632 50.120 1.00 8.72 245 GLN A C 1
ATOM 1972 O O . GLN A 1 246 ? 3.267 42.538 49.654 1.00 8.19 245 GLN A O 1
ATOM 1978 N N . SER A 1 247 ? 3.042 40.382 50.215 1.00 8.04 246 SER A N 1
ATOM 1979 C CA . SER A 1 247 ? 4.398 40.028 49.806 1.00 7.80 246 SER A CA 1
ATOM 1980 C C . SER A 1 247 ? 4.627 40.261 48.308 1.00 7.05 246 SER A C 1
ATOM 1981 O O . SER A 1 247 ? 5.772 40.438 47.899 1.00 7.40 246 SER A O 1
ATOM 1984 N N . ASP A 1 248 ? 3.561 40.197 47.501 1.00 7.13 247 ASP A N 1
ATOM 1985 C CA . ASP A 1 248 ? 3.705 40.483 46.071 1.00 7.54 247 ASP A CA 1
ATOM 1986 C C . ASP A 1 248 ? 3.962 41.966 45.905 1.00 7.41 247 ASP A C 1
ATOM 1987 O O . ASP A 1 248 ? 4.953 42.395 45.283 1.00 7.53 247 ASP A O 1
ATOM 1992 N N . GLN A 1 249 ? 3.078 42.780 46.489 1.00 7.63 248 GLN A N 1
ATOM 1993 C CA . GLN A 1 249 ? 3.178 44.209 46.251 1.00 8.35 248 GLN A CA 1
ATOM 1994 C C . GLN A 1 249 ? 4.409 44.836 46.852 1.00 8.99 248 GLN A C 1
ATOM 1995 O O . GLN A 1 249 ? 4.934 45.840 46.353 1.00 9.59 248 GLN A O 1
ATOM 2001 N N A GLU A 1 250 ? 4.886 44.223 47.929 0.50 8.50 249 GLU A N 1
ATOM 2002 N N B GLU A 1 250 ? 4.891 44.257 47.940 0.50 8.52 249 GLU A N 1
ATOM 2003 C CA A GLU A 1 250 ? 6.087 44.710 48.593 0.50 9.03 249 GLU A CA 1
ATOM 2004 C CA B GLU A 1 250 ? 6.093 44.806 48.546 0.50 9.01 249 GLU A CA 1
ATOM 2005 C C A GLU A 1 250 ? 7.302 44.762 47.683 0.50 8.58 249 GLU A C 1
ATOM 2006 C C B GLU A 1 250 ? 7.308 44.804 47.640 0.50 8.61 249 GLU A C 1
ATOM 2007 O O A GLU A 1 250 ? 8.181 45.611 47.878 0.50 8.19 249 GLU A O 1
ATOM 2008 O O B GLU A 1 250 ? 8.203 45.649 47.798 0.50 8.25 249 GLU A O 1
ATOM 2019 N N . LEU A 1 251 ? 7.360 43.880 46.694 1.00 8.73 250 LEU A N 1
ATOM 2020 C CA . LEU A 1 251 ? 8.505 43.839 45.776 1.00 7.91 250 LEU A CA 1
ATOM 2021 C C . LEU A 1 251 ? 8.625 45.152 45.010 1.00 8.90 250 LEU A C 1
ATOM 2022 O O . LEU A 1 251 ? 9.708 45.561 44.611 1.00 8.93 250 LEU A O 1
ATOM 2027 N N . PHE A 1 252 ? 7.510 45.828 44.808 1.00 8.95 251 PHE A N 1
ATOM 2028 C CA . PHE A 1 252 ? 7.524 47.069 44.055 1.00 7.91 251 PHE A CA 1
ATOM 2029 C C . PHE A 1 252 ? 7.323 48.282 44.949 1.00 9.57 251 PHE A C 1
ATOM 2030 O O . PHE A 1 252 ? 7.807 49.357 44.634 1.00 11.27 251 PHE A O 1
ATOM 2038 N N . SER A 1 253 ? 6.635 48.120 46.082 1.00 8.40 252 SER A N 1
ATOM 2039 C CA . SER A 1 253 ? 6.240 49.269 46.895 1.00 9.64 252 SER A CA 1
ATOM 2040 C C . SER A 1 253 ? 6.917 49.491 48.230 1.00 10.05 252 SER A C 1
ATOM 2041 O O . SER A 1 253 ? 6.745 50.528 48.872 1.00 11.25 252 SER A O 1
ATOM 2044 N N . SER A 1 254 ? 7.656 48.495 48.678 1.00 9.41 253 SER A N 1
ATOM 2045 C CA . SER A 1 254 ? 8.288 48.633 49.971 1.00 10.05 253 SER A CA 1
ATOM 2046 C C . SER A 1 254 ? 9.360 49.699 50.040 1.00 9.33 253 SER A C 1
ATOM 2047 O O . SER A 1 254 ? 10.029 49.959 49.067 1.00 9.82 253 SER A O 1
ATOM 2050 N N . PRO A 1 255 ? 9.518 50.313 51.204 1.00 9.95 254 PRO A N 1
ATOM 2051 C CA . PRO A 1 255 ? 10.567 51.313 51.358 1.00 9.82 254 PRO A CA 1
ATOM 2052 C C . PRO A 1 255 ? 11.909 50.627 51.154 1.00 10.56 254 PRO A C 1
ATOM 2053 O O . PRO A 1 255 ? 12.904 51.299 50.859 1.00 11.35 254 PRO A O 1
ATOM 2057 N N . ASN A 1 256 ? 11.967 49.299 51.320 1.00 9.26 255 ASN A N 1
ATOM 2058 C CA . ASN A 1 256 ? 13.209 48.573 51.132 1.00 9.42 255 ASN A CA 1
ATOM 2059 C C . ASN A 1 256 ? 13.380 48.013 49.711 1.00 9.23 255 ASN A C 1
ATOM 2060 O O . ASN A 1 256 ? 14.303 47.217 49.489 1.00 10.21 255 ASN A O 1
ATOM 2065 N N . ALA A 1 257 ? 12.525 48.436 48.767 1.00 10.11 256 ALA A N 1
ATOM 2066 C CA . ALA A 1 257 ? 12.549 47.904 47.403 1.00 10.39 256 ALA A CA 1
ATOM 2067 C C . ALA A 1 257 ? 13.472 48.581 46.410 1.00 9.98 256 ALA A C 1
ATOM 2068 O O . ALA A 1 257 ? 13.304 48.412 45.210 1.00 10.86 256 ALA A O 1
ATOM 2070 N N . THR A 1 258 ? 14.462 49.327 46.876 1.00 10.95 257 THR A N 1
ATOM 2071 C CA . THR A 1 258 ? 15.334 49.972 45.918 1.00 11.36 257 THR A CA 1
ATOM 2072 C C . THR A 1 258 ? 15.949 48.942 44.987 1.00 11.81 257 THR A C 1
ATOM 2073 O O . THR A 1 258 ? 16.126 49.200 43.803 1.00 11.99 257 THR A O 1
ATOM 2077 N N . ASP A 1 259 ? 16.260 47.766 45.513 1.00 10.26 258 ASP A N 1
ATOM 2078 C CA . ASP A 1 259 ? 16.862 46.751 44.671 1.00 11.00 258 ASP A CA 1
ATOM 2079 C C . ASP A 1 259 ? 15.866 45.880 43.899 1.00 10.22 258 ASP A C 1
ATOM 2080 O O . ASP A 1 259 ? 16.198 45.351 42.841 1.00 12.40 258 ASP A O 1
ATOM 2085 N N . THR A 1 260 ? 14.637 45.759 44.388 1.00 8.94 259 THR A N 1
ATOM 2086 C CA . THR A 1 260 ? 13.688 44.887 43.714 1.00 8.76 259 THR A CA 1
ATOM 2087 C C . THR A 1 260 ? 12.851 45.583 42.628 1.00 8.80 259 THR A C 1
ATOM 2088 O O . THR A 1 260 ? 12.461 44.972 41.647 1.00 9.86 259 THR A O 1
ATOM 2092 N N . ILE A 1 261 ? 12.600 46.862 42.823 1.00 9.54 260 ILE A N 1
ATOM 2093 C CA . ILE A 1 261 ? 11.861 47.625 41.834 1.00 10.28 260 ILE A CA 1
ATOM 2094 C C . ILE A 1 261 ? 12.428 47.498 40.399 1.00 10.45 260 ILE A C 1
ATOM 2095 O O . ILE A 1 261 ? 11.699 47.220 39.436 1.00 10.01 260 ILE A O 1
ATOM 2100 N N . PRO A 1 262 ? 13.755 47.689 40.230 1.00 9.02 261 PRO A N 1
ATOM 2101 C CA . PRO A 1 262 ? 14.306 47.570 38.888 1.00 9.71 261 PRO A CA 1
ATOM 2102 C C . PRO A 1 262 ? 14.117 46.160 38.329 1.00 10.92 261 PRO A C 1
ATOM 2103 O O . PRO A 1 262 ? 13.969 45.964 37.130 1.00 10.04 261 PRO A O 1
ATOM 2107 N N . LEU A 1 263 ? 14.142 45.136 39.199 1.00 9.41 262 LEU A N 1
ATOM 2108 C CA . LEU A 1 263 ? 13.915 43.774 38.715 1.00 11.30 262 LEU A CA 1
ATOM 2109 C C . LEU A 1 263 ? 12.452 43.609 38.291 1.00 10.03 262 LEU A C 1
ATOM 2110 O O . LEU A 1 263 ? 12.159 43.038 37.251 1.00 10.43 262 LEU A O 1
ATOM 2115 N N . VAL A 1 264 ? 11.542 44.099 39.125 1.00 9.26 263 VAL A N 1
ATOM 2116 C CA . VAL A 1 264 ? 10.117 44.023 38.752 1.00 9.41 263 VAL A CA 1
ATOM 2117 C C . VAL A 1 264 ? 9.887 44.707 37.384 1.00 10.61 263 VAL A C 1
ATOM 2118 O O . VAL A 1 264 ? 9.231 44.157 36.483 1.00 11.46 263 VAL A O 1
ATOM 2122 N N . ARG A 1 265 ? 10.442 45.903 37.224 1.00 11.46 264 ARG A N 1
ATOM 2123 C CA . ARG A 1 265 ? 10.277 46.600 35.951 1.00 12.53 264 ARG A CA 1
ATOM 2124 C C . ARG A 1 265 ? 10.876 45.827 34.808 1.00 11.87 264 ARG A C 1
ATOM 2125 O O . ARG A 1 265 ? 10.252 45.698 33.760 1.00 12.55 264 ARG A O 1
ATOM 2133 N N A SER A 1 266 ? 12.056 45.253 35.016 0.50 11.25 265 SER A N 1
ATOM 2134 N N B SER A 1 266 ? 12.060 45.254 35.012 0.50 11.25 265 SER A N 1
ATOM 2135 C CA A SER A 1 266 ? 12.697 44.519 33.946 0.50 12.39 265 SER A CA 1
ATOM 2136 C CA B SER A 1 266 ? 12.695 44.517 33.935 0.50 12.39 265 SER A CA 1
ATOM 2137 C C A SER A 1 266 ? 11.908 43.291 33.522 0.50 12.04 265 SER A C 1
ATOM 2138 C C B SER A 1 266 ? 11.897 43.296 33.518 0.50 12.04 265 SER A C 1
ATOM 2139 O O A SER A 1 266 ? 11.859 42.943 32.336 0.50 12.53 265 SER A O 1
ATOM 2140 O O B SER A 1 266 ? 11.833 42.958 32.332 0.50 12.53 265 SER A O 1
ATOM 2145 N N . PHE A 1 267 ? 11.264 42.640 34.488 1.00 10.65 266 PHE A N 1
ATOM 2146 C CA . PHE A 1 267 ? 10.510 41.456 34.178 1.00 10.79 266 PHE A CA 1
ATOM 2147 C C . PHE A 1 267 ? 9.162 41.813 33.566 1.00 10.40 266 PHE A C 1
ATOM 2148 O O . PHE A 1 267 ? 8.648 41.044 32.769 1.00 12.09 266 PHE A O 1
ATOM 2156 N N . ALA A 1 268 ? 8.617 42.966 33.941 1.00 12.35 267 ALA A N 1
ATOM 2157 C CA . ALA A 1 268 ? 7.372 43.434 33.321 1.00 12.71 267 ALA A CA 1
ATOM 2158 C C . ALA A 1 268 ? 7.673 43.841 31.899 1.00 14.88 267 ALA A C 1
ATOM 2159 O O . ALA A 1 268 ? 6.851 43.612 31.014 1.00 15.75 267 ALA A O 1
ATOM 2161 N N . ASN A 1 269 ? 8.871 44.358 31.656 1.00 13.60 268 ASN A N 1
ATOM 2162 C CA . ASN A 1 269 ? 9.223 44.865 30.328 1.00 16.42 268 ASN A CA 1
ATOM 2163 C C . ASN A 1 269 ? 9.554 43.816 29.302 1.00 16.19 268 ASN A C 1
ATOM 2164 O O . ASN A 1 269 ? 9.364 44.035 28.095 1.00 18.01 268 ASN A O 1
ATOM 2169 N N . SER A 1 270 ? 10.046 42.665 29.755 1.00 15.01 269 SER A N 1
ATOM 2170 C CA . SER A 1 270 ? 10.461 41.648 28.832 1.00 13.56 269 SER A CA 1
ATOM 2171 C C . SER A 1 270 ? 10.158 40.254 29.298 1.00 14.13 269 SER A C 1
ATOM 2172 O O . SER A 1 270 ? 10.660 39.828 30.338 1.00 14.33 269 SER A O 1
ATOM 2175 N N . THR A 1 271 ? 9.385 39.525 28.515 1.00 13.35 270 THR A N 1
ATOM 2176 C CA . THR A 1 271 ? 9.097 38.162 28.876 1.00 14.91 270 THR A CA 1
ATOM 2177 C C . THR A 1 271 ? 10.397 37.370 28.901 1.00 15.36 270 THR A C 1
ATOM 2178 O O . THR A 1 271 ? 10.627 36.570 29.818 1.00 14.71 270 THR A O 1
ATOM 2182 N N . GLN A 1 272 ? 11.273 37.603 27.930 1.00 14.25 271 GLN A N 1
ATOM 2183 C CA . GLN A 1 272 ? 12.514 36.849 27.868 1.00 16.39 271 GLN A CA 1
ATOM 2184 C C . GLN A 1 272 ? 13.343 37.116 29.101 1.00 14.04 271 GLN A C 1
ATOM 2185 O O . GLN A 1 272 ? 13.944 36.173 29.674 1.00 14.20 271 GLN A O 1
ATOM 2191 N N . THR A 1 273 ? 13.380 38.367 29.533 1.00 12.76 272 THR A N 1
ATOM 2192 C CA . THR A 1 273 ? 14.143 38.705 30.718 1.00 11.71 272 THR A CA 1
ATOM 2193 C C . THR A 1 273 ? 13.575 37.940 31.915 1.00 12.79 272 THR A C 1
ATOM 2194 O O . THR A 1 273 ? 14.342 37.351 32.694 1.00 11.04 272 THR A O 1
ATOM 2198 N N . PHE A 1 274 ? 12.252 37.938 32.044 1.00 11.67 273 PHE A N 1
ATOM 2199 C CA . PHE A 1 274 ? 11.639 37.228 33.157 1.00 10.78 273 PHE A CA 1
ATOM 2200 C C . PHE A 1 274 ? 11.893 35.738 33.051 1.00 10.75 273 PHE A C 1
ATOM 2201 O O . PHE A 1 274 ? 12.348 35.127 34.033 1.00 10.35 273 PHE A O 1
ATOM 2209 N N . PHE A 1 275 ? 11.629 35.136 31.897 1.00 10.42 274 PHE A N 1
ATOM 2210 C CA . PHE A 1 275 ? 11.805 33.702 31.754 1.00 10.71 274 PHE A CA 1
ATOM 2211 C C . PHE A 1 275 ? 13.235 33.280 32.033 1.00 11.56 274 PHE A C 1
ATOM 2212 O O . PHE A 1 275 ? 13.457 32.278 32.718 1.00 11.29 274 PHE A O 1
ATOM 2220 N N . ASN A 1 276 ? 14.203 34.056 31.571 1.00 11.29 275 ASN A N 1
ATOM 2221 C CA . ASN A 1 276 ? 15.588 33.707 31.831 1.00 13.71 275 ASN A CA 1
ATOM 2222 C C . ASN A 1 276 ? 15.846 33.764 33.327 1.00 11.07 275 ASN A C 1
ATOM 2223 O O . ASN A 1 276 ? 16.511 32.875 33.875 1.00 10.98 275 ASN A O 1
ATOM 2228 N N . ALA A 1 277 ? 15.348 34.796 34.000 1.00 11.14 276 ALA A N 1
ATOM 2229 C CA . ALA A 1 277 ? 15.585 34.932 35.450 1.00 9.47 276 ALA A CA 1
ATOM 2230 C C . ALA A 1 277 ? 14.838 33.852 36.227 1.00 9.21 276 ALA A C 1
ATOM 2231 O O . ALA A 1 277 ? 15.335 33.360 37.236 1.00 8.86 276 ALA A O 1
ATOM 2233 N N . PHE A 1 278 ? 13.670 33.463 35.749 1.00 8.81 277 PHE A N 1
ATOM 2234 C CA . PHE A 1 278 ? 12.914 32.421 36.428 1.00 9.39 277 PHE A CA 1
ATOM 2235 C C . PHE A 1 278 ? 13.615 31.088 36.350 1.00 9.79 277 PHE A C 1
ATOM 2236 O O . PHE A 1 278 ? 13.705 30.392 37.355 1.00 10.02 277 PHE A O 1
ATOM 2244 N N . VAL A 1 279 ? 14.106 30.708 35.178 1.00 9.59 278 VAL A N 1
ATOM 2245 C CA . VAL A 1 279 ? 14.834 29.464 35.040 1.00 9.84 278 VAL A CA 1
ATOM 2246 C C . VAL A 1 279 ? 16.076 29.512 35.907 1.00 8.90 278 VAL A C 1
ATOM 2247 O O . VAL A 1 279 ? 16.377 28.566 36.626 1.00 9.67 278 VAL A O 1
ATOM 2251 N N . GLU A 1 280 ? 16.816 30.609 35.853 1.00 9.51 279 GLU A N 1
ATOM 2252 C CA . GLU A 1 280 ? 18.027 30.701 36.653 1.00 11.11 279 GLU A CA 1
ATOM 2253 C C . GLU A 1 280 ? 17.699 30.567 38.146 1.00 9.66 279 GLU A C 1
ATOM 2254 O O . GLU A 1 280 ? 18.405 29.843 38.875 1.00 9.18 279 GLU A O 1
ATOM 2260 N N . ALA A 1 281 ? 16.642 31.237 38.610 1.00 9.42 280 ALA A N 1
ATOM 2261 C CA . ALA A 1 281 ? 16.279 31.180 40.035 1.00 7.29 280 ALA A CA 1
ATOM 2262 C C . ALA A 1 281 ? 15.716 29.821 40.407 1.00 7.38 280 ALA A C 1
ATOM 2263 O O . ALA A 1 281 ? 15.997 29.304 41.480 1.00 7.79 280 ALA A O 1
ATOM 2265 N N . MET A 1 282 ? 14.953 29.222 39.508 1.00 8.71 281 MET A N 1
ATOM 2266 C CA . MET A 1 282 ? 14.415 27.900 39.777 1.00 8.41 281 MET A CA 1
ATOM 2267 C C . MET A 1 282 ? 15.539 26.908 39.963 1.00 7.18 281 MET A C 1
ATOM 2268 O O . MET A 1 282 ? 15.493 26.041 40.874 1.00 8.58 281 MET A O 1
ATOM 2273 N N . ASP A 1 283 ? 16.565 27.009 39.119 1.00 8.20 282 ASP A N 1
ATOM 2274 C CA . ASP A 1 283 ? 17.623 26.048 39.227 1.00 8.23 282 ASP A CA 1
ATOM 2275 C C . ASP A 1 283 ? 18.452 26.317 40.493 1.00 7.86 282 ASP A C 1
ATOM 2276 O O . ASP A 1 283 ? 18.956 25.370 41.119 1.00 8.82 282 ASP A O 1
ATOM 2281 N N . ARG A 1 284 ? 18.562 27.573 40.912 1.00 8.43 283 ARG A N 1
ATOM 2282 C CA . ARG A 1 284 ? 19.266 27.843 42.163 1.00 9.08 283 ARG A CA 1
ATOM 2283 C C . ARG A 1 284 ? 18.424 27.273 43.324 1.00 9.01 283 ARG A C 1
ATOM 2284 O O . ARG A 1 284 ? 18.960 26.593 44.189 1.00 8.11 283 ARG A O 1
ATOM 2292 N N . MET A 1 285 ? 17.113 27.479 43.309 1.00 7.11 284 MET A N 1
ATOM 2293 C CA . MET A 1 285 ? 16.257 26.941 44.354 1.00 7.85 284 MET A CA 1
ATOM 2294 C C . MET A 1 285 ? 16.367 25.425 44.350 1.00 6.83 284 MET A C 1
ATOM 2295 O O . MET A 1 285 ? 16.440 24.790 45.411 1.00 7.79 284 MET A O 1
ATOM 2300 N N . GLY A 1 286 ? 16.409 24.840 43.159 1.00 8.11 285 GLY A N 1
ATOM 2301 C CA . GLY A 1 286 ? 16.511 23.403 43.036 1.00 9.24 285 GLY A CA 1
ATOM 2302 C C . GLY A 1 286 ? 17.829 22.839 43.460 1.00 10.01 285 GLY A C 1
ATOM 2303 O O . GLY A 1 286 ? 17.967 21.629 43.574 1.00 8.99 285 GLY A O 1
ATOM 2304 N N . ASN A 1 287 ? 18.787 23.723 43.728 1.00 8.19 286 ASN A N 1
ATOM 2305 C CA . ASN A 1 287 ? 20.113 23.316 44.122 1.00 9.74 286 ASN A CA 1
ATOM 2306 C C . ASN A 1 287 ? 20.280 23.492 45.612 1.00 10.50 286 ASN A C 1
ATOM 2307 O O . ASN A 1 287 ? 21.399 23.370 46.090 1.00 10.03 286 ASN A O 1
ATOM 2312 N N . ILE A 1 288 ? 19.217 23.768 46.359 1.00 9.23 287 ILE A N 1
ATOM 2313 C CA . ILE A 1 288 ? 19.373 23.952 47.795 1.00 8.43 287 ILE A CA 1
ATOM 2314 C C . ILE A 1 288 ? 19.475 22.618 48.507 1.00 8.24 287 ILE A C 1
ATOM 2315 O O . ILE A 1 288 ? 18.594 21.774 48.434 1.00 9.00 287 ILE A O 1
ATOM 2320 N N . THR A 1 289 ? 20.625 22.479 49.154 1.00 8.09 288 THR A N 1
ATOM 2321 C CA . THR A 1 289 ? 20.997 21.331 49.962 1.00 7.61 288 THR A CA 1
ATOM 2322 C C . THR A 1 289 ? 20.431 19.978 49.552 1.00 8.15 288 THR A C 1
ATOM 2323 O O . THR A 1 289 ? 19.776 19.293 50.329 1.00 8.69 288 THR A O 1
ATOM 2327 N N . PRO A 1 290 ? 20.765 19.544 48.352 1.00 8.01 28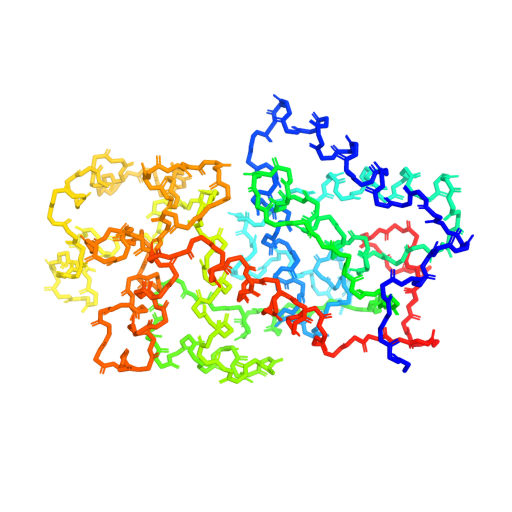9 PRO A N 1
ATOM 2328 C CA . PRO A 1 290 ? 20.260 18.243 47.910 1.00 7.79 289 PRO A CA 1
ATOM 2329 C C . PRO A 1 290 ? 21.050 17.117 48.581 1.00 8.45 289 PRO A C 1
ATOM 2330 O O . PRO A 1 290 ? 22.236 17.282 48.951 1.00 9.39 289 PRO A O 1
ATOM 2334 N N . LEU A 1 291 ? 20.366 15.999 48.744 1.00 8.15 290 LEU A N 1
ATOM 2335 C CA . LEU A 1 291 ? 21.028 14.769 49.161 1.00 7.96 290 LEU A CA 1
ATOM 2336 C C . LEU A 1 291 ? 21.434 14.173 47.807 1.00 9.38 290 LEU A C 1
ATOM 2337 O O . LEU A 1 291 ? 20.627 14.131 46.871 1.00 8.67 290 LEU A O 1
ATOM 2342 N N . THR A 1 292 ? 22.670 13.714 47.668 1.00 9.75 291 THR A N 1
ATOM 2343 C CA . THR A 1 292 ? 23.101 13.161 46.382 1.00 9.70 291 THR A CA 1
ATOM 2344 C C . THR A 1 292 ? 23.961 11.933 46.612 1.00 10.92 291 THR A C 1
ATOM 2345 O O . THR A 1 292 ? 24.248 11.572 47.755 1.00 10.41 291 THR A O 1
ATOM 2349 N N . GLY A 1 293 ? 24.370 11.291 45.522 1.00 10.93 292 GLY A N 1
ATOM 2350 C CA . GLY A 1 293 ? 25.257 10.150 45.621 1.00 10.87 292 GLY A CA 1
ATOM 2351 C C . GLY A 1 293 ? 24.553 8.989 46.271 1.00 11.03 292 GLY A C 1
ATOM 2352 O O . GLY A 1 293 ? 23.623 8.416 45.686 1.00 11.85 292 GLY A O 1
ATOM 2353 N N . THR A 1 294 ? 25.003 8.625 47.475 1.00 10.62 293 THR A N 1
ATOM 2354 C CA . THR A 1 294 ? 24.371 7.545 48.213 1.00 11.61 293 THR A CA 1
ATOM 2355 C C . THR A 1 294 ? 23.616 8.059 49.437 1.00 10.70 293 THR A C 1
ATOM 2356 O O . THR A 1 294 ? 23.102 7.267 50.220 1.00 11.53 293 THR A O 1
ATOM 2360 N N . GLN A 1 295 ? 23.512 9.380 49.572 1.00 9.96 294 GLN A N 1
ATOM 2361 C CA . GLN A 1 295 ? 22.799 9.960 50.698 1.00 8.84 294 GLN A CA 1
ATOM 2362 C C . GLN A 1 295 ? 21.305 9.832 50.468 1.00 9.14 294 GLN A C 1
ATOM 2363 O O . GLN A 1 295 ? 20.831 10.011 49.337 1.00 9.65 294 GLN A O 1
ATOM 2369 N N . GLY A 1 296 ? 20.559 9.549 51.513 1.00 9.91 295 GLY A N 1
ATOM 2370 C CA . GLY A 1 296 ? 19.124 9.455 51.323 1.00 9.44 295 GLY A CA 1
ATOM 2371 C C . GLY A 1 296 ? 18.756 8.269 50.465 1.00 10.57 295 GLY A C 1
ATOM 2372 O O . GLY A 1 296 ? 19.587 7.391 50.234 1.00 10.30 295 GLY A O 1
ATOM 2373 N N A GLN A 1 297 ? 17.533 8.200 49.986 0.50 9.32 296 GLN A N 1
ATOM 2374 N N B GLN A 1 297 ? 17.503 8.204 50.032 0.50 9.30 296 GLN A N 1
ATOM 2375 C CA A GLN A 1 297 ? 17.235 7.038 49.182 0.50 10.76 296 GLN A CA 1
ATOM 2376 C CA B GLN A 1 297 ? 17.081 7.053 49.243 0.50 10.61 296 GLN A CA 1
ATOM 2377 C C A GLN A 1 297 ? 16.291 7.342 48.027 0.50 9.65 296 GLN A C 1
ATOM 2378 C C B GLN A 1 297 ? 16.420 7.431 47.934 0.50 9.43 296 GLN A C 1
ATOM 2379 O O A GLN A 1 297 ? 15.786 8.458 47.899 0.50 10.97 296 GLN A O 1
ATOM 2380 O O B GLN A 1 297 ? 16.313 8.593 47.560 0.50 8.90 296 GLN A O 1
ATOM 2391 N N A ILE A 1 298 ? 16.141 6.406 47.095 0.50 9.48 297 ILE A N 1
ATOM 2392 N N B ILE A 1 298 ? 15.980 6.392 47.231 0.50 9.62 297 ILE A N 1
ATOM 2393 C CA A ILE A 1 298 ? 15.151 6.632 46.053 0.50 10.38 297 ILE A CA 1
ATOM 2394 C CA B ILE A 1 298 ? 15.163 6.547 46.042 0.50 10.40 297 ILE A CA 1
ATOM 2395 C C A ILE A 1 298 ? 13.910 6.000 46.677 0.50 10.99 297 ILE A C 1
ATOM 2396 C C B ILE A 1 298 ? 13.866 5.982 46.642 0.50 10.99 297 ILE A C 1
ATOM 2397 O O A ILE A 1 298 ? 13.767 4.774 46.783 0.50 10.11 297 ILE A O 1
ATOM 2398 O O B ILE A 1 298 ? 13.646 4.762 46.694 0.50 10.04 297 ILE A O 1
ATOM 2407 N N . ARG A 1 299 ? 13.020 6.859 47.146 1.00 10.20 298 ARG A N 1
ATOM 2408 C CA . ARG A 1 299 ? 11.809 6.414 47.802 1.00 11.31 298 ARG A CA 1
ATOM 2409 C C . ARG A 1 299 ? 10.897 5.714 46.825 1.00 11.84 298 ARG A C 1
ATOM 2410 O O . ARG A 1 299 ? 10.737 6.200 45.696 1.00 14.31 298 ARG A O 1
ATOM 2418 N N . LEU A 1 300 ? 10.287 4.591 47.212 1.00 13.47 299 LEU A N 1
ATOM 2419 C CA . LEU A 1 300 ? 9.392 3.867 46.302 1.00 15.98 299 LEU A CA 1
ATOM 2420 C C . LEU A 1 300 ? 7.977 4.464 46.277 1.00 14.55 299 LEU A C 1
ATOM 2421 O O . LEU A 1 300 ? 7.308 4.515 45.244 1.00 12.85 299 LEU A O 1
ATOM 2426 N N . ASN A 1 301 ? 7.501 4.846 47.456 1.00 12.11 300 ASN A N 1
ATOM 2427 C CA . ASN A 1 301 ? 6.172 5.470 47.643 1.00 10.66 300 ASN A CA 1
ATOM 2428 C C . ASN A 1 301 ? 6.551 6.817 48.218 1.00 9.88 300 ASN A C 1
ATOM 2429 O O . ASN A 1 301 ? 7.147 6.862 49.304 1.00 9.95 300 ASN A O 1
ATOM 2434 N N . CYS A 1 302 ? 6.198 7.917 47.571 1.00 9.26 301 CYS A N 1
ATOM 2435 C CA . CYS A 1 302 ? 6.661 9.196 48.102 1.00 9.17 301 CYS A CA 1
ATOM 2436 C C . CYS A 1 302 ? 6.186 9.584 49.479 1.00 9.06 301 CYS A C 1
ATOM 2437 O O . CYS A 1 302 ? 6.791 10.483 50.125 1.00 8.56 301 CYS A O 1
ATOM 2440 N N . ARG A 1 303 ? 5.151 8.908 49.961 1.00 8.80 302 ARG A N 1
ATOM 2441 C CA . ARG A 1 303 ? 4.604 9.239 51.260 1.00 8.81 302 ARG A CA 1
ATOM 2442 C C . ARG A 1 303 ? 5.318 8.600 52.434 1.00 9.71 302 ARG A C 1
ATOM 2443 O O . ARG A 1 303 ? 5.134 9.046 53.563 1.00 8.80 302 ARG A O 1
ATOM 2451 N N . VAL A 1 304 ? 6.157 7.590 52.198 1.00 8.26 303 VAL A N 1
ATOM 2452 C CA . VAL A 1 304 ? 6.779 6.866 53.311 1.00 10.14 303 VAL A CA 1
ATOM 2453 C C . VAL A 1 304 ? 8.206 6.530 52.999 1.00 10.25 303 VAL A C 1
ATOM 2454 O O . VAL A 1 304 ? 8.569 6.344 51.841 1.00 10.18 303 VAL A O 1
ATOM 2458 N N . VAL A 1 305 ? 9.031 6.479 54.030 1.00 10.36 304 VAL A N 1
ATOM 2459 C CA . VAL A 1 305 ? 10.422 6.107 53.858 1.00 11.70 304 VAL A CA 1
ATOM 2460 C C . VAL A 1 305 ? 10.447 4.631 53.533 1.00 13.03 304 VAL A C 1
ATOM 2461 O O . VAL A 1 305 ? 9.556 3.868 53.937 1.00 13.81 304 VAL A O 1
ATOM 2465 N N . ASN A 1 306 ? 11.444 4.212 52.768 1.00 11.19 305 ASN A N 1
ATOM 2466 C CA . ASN A 1 306 ? 11.494 2.811 52.402 1.00 13.37 305 ASN A CA 1
ATOM 2467 C C . ASN A 1 306 ? 11.784 1.981 53.619 1.00 17.14 305 ASN A C 1
ATOM 2468 O O . ASN A 1 306 ? 12.527 2.497 54.459 1.00 18.88 305 ASN A O 1
ATOM 2473 N N . SER A 1 307 ? 11.343 0.819 53.617 1.00 20.66 306 SER A N 1
#